Protein AF-A0A357VEG5-F1 (afdb_monomer_lite)

Secondary structure (DSSP, 8-state):
-THHHHHHHHHTT--TT----HHHHHHHHHHHHHHHHHHHHHHHHT-SSHHHHHHHHHHHHHHHHHHHHHHHGGGTSPPP-S---------------SSHHHHHHHHHHHHHHHHHHHHHHHTT-SSHHHHHHHHHHHHHHHHHHHHHHHHHHHHHT---PPPTTS--TTS-S-S--TT---PPPPSS---TTPPP---------TT---S---S--SSSSS----PPPP-

Structure (mmCIF, N/CA/C/O backbone):
data_AF-A0A357VEG5-F1
#
_entry.id   AF-A0A357VEG5-F1
#
loop_
_atom_site.group_PDB
_atom_site.id
_atom_site.type_symbol
_atom_site.label_atom_id
_atom_site.label_alt_id
_atom_site.label_comp_id
_atom_site.label_asym_id
_atom_site.label_entity_id
_atom_site.label_seq_id
_atom_site.pdbx_PDB_ins_code
_atom_site.Cartn_x
_atom_site.Cartn_y
_atom_site.Cartn_z
_atom_site.occupancy
_atom_site.B_iso_or_equiv
_atom_site.auth_seq_id
_atom_site.auth_comp_id
_atom_site.auth_asym_id
_atom_site.auth_atom_id
_atom_site.pdbx_PDB_model_num
ATOM 1 N N . MET A 1 1 ? -18.610 -13.961 1.723 1.00 41.88 1 MET A N 1
ATOM 2 C CA . MET A 1 1 ? -18.225 -13.833 0.299 1.00 41.88 1 MET A CA 1
ATOM 3 C C . MET A 1 1 ? -16.893 -13.085 0.150 1.00 41.88 1 MET A C 1
ATOM 5 O O . MET A 1 1 ? -16.162 -13.392 -0.770 1.00 41.88 1 MET A O 1
ATOM 9 N N . GLU A 1 2 ? -16.515 -12.224 1.105 1.00 43.50 2 GLU A N 1
ATOM 10 C CA . GLU A 1 2 ? -15.286 -11.396 1.106 1.00 43.50 2 GLU A CA 1
ATOM 11 C C . GLU A 1 2 ? -13.970 -12.143 1.405 1.00 43.50 2 GLU A C 1
ATOM 13 O O . GLU A 1 2 ? -12.898 -11.733 0.965 1.00 43.50 2 GLU A O 1
ATOM 18 N N . GLU A 1 3 ? -14.034 -13.278 2.106 1.00 42.59 3 GLU A N 1
ATOM 19 C CA . GLU A 1 3 ? -12.864 -14.131 2.369 1.00 42.59 3 GLU A CA 1
ATOM 20 C C . GLU A 1 3 ? -12.269 -14.698 1.065 1.00 42.59 3 GLU A C 1
ATOM 22 O O . GLU A 1 3 ? -11.072 -14.956 0.986 1.00 42.59 3 GLU A O 1
ATOM 27 N N . ALA A 1 4 ? -13.086 -14.813 0.009 1.00 48.91 4 ALA A N 1
ATOM 28 C CA . ALA A 1 4 ? -12.658 -15.274 -1.307 1.00 48.91 4 ALA A CA 1
ATOM 29 C C . ALA A 1 4 ? -11.772 -14.253 -2.041 1.00 48.91 4 ALA A C 1
ATOM 31 O O . ALA A 1 4 ? -10.902 -14.663 -2.799 1.00 48.91 4 ALA A O 1
ATOM 32 N N . THR A 1 5 ? -11.937 -12.949 -1.796 1.00 51.00 5 THR A N 1
ATOM 33 C CA . THR A 1 5 ? -11.195 -11.888 -2.496 1.00 51.00 5 THR A CA 1
ATOM 34 C C . THR A 1 5 ? -9.754 -11.797 -1.993 1.00 51.00 5 THR A C 1
ATOM 36 O O . THR A 1 5 ? -8.821 -11.752 -2.791 1.00 51.00 5 THR A O 1
ATOM 39 N N . LEU A 1 6 ? -9.558 -11.843 -0.669 1.00 53.03 6 LEU A N 1
ATOM 40 C CA . LEU A 1 6 ? -8.221 -11.873 -0.066 1.00 53.03 6 LEU A CA 1
ATOM 41 C C . LEU A 1 6 ? -7.551 -13.232 -0.291 1.00 53.03 6 LEU A C 1
ATOM 43 O O . LEU A 1 6 ? -6.372 -13.291 -0.618 1.00 53.03 6 LEU A O 1
ATOM 47 N N . LYS A 1 7 ? -8.315 -14.325 -0.178 1.00 52.78 7 LYS A N 1
ATOM 48 C CA . LYS A 1 7 ? -7.810 -15.662 -0.482 1.00 52.78 7 LYS A CA 1
ATOM 49 C C . LYS A 1 7 ? -7.401 -15.790 -1.947 1.00 52.78 7 LYS A C 1
ATOM 51 O O . LYS A 1 7 ? -6.383 -16.396 -2.202 1.00 52.78 7 LYS A O 1
ATOM 56 N N . TRP A 1 8 ? -8.110 -15.187 -2.899 1.00 58.66 8 TRP A N 1
ATOM 57 C CA . TRP A 1 8 ? -7.686 -15.171 -4.303 1.00 58.66 8 TRP A CA 1
ATOM 58 C C . TRP A 1 8 ? -6.462 -14.266 -4.536 1.00 58.66 8 TRP A C 1
ATOM 60 O O . TRP A 1 8 ? -5.558 -14.651 -5.277 1.00 58.66 8 TRP A O 1
ATOM 70 N N . LEU A 1 9 ? -6.388 -13.111 -3.858 1.00 55.44 9 LEU A N 1
ATOM 71 C CA . LEU A 1 9 ? -5.199 -12.250 -3.862 1.00 55.44 9 LEU A CA 1
ATOM 72 C C . LEU A 1 9 ? -3.960 -13.000 -3.357 1.00 55.44 9 LEU A C 1
ATOM 74 O O . LEU A 1 9 ? -2.917 -12.874 -3.985 1.00 55.44 9 LEU A O 1
ATOM 78 N N . ILE A 1 10 ? -4.099 -13.804 -2.295 1.00 56.09 10 ILE A N 1
ATOM 79 C CA . ILE A 1 10 ? -3.024 -14.584 -1.658 1.00 56.09 10 ILE A CA 1
ATOM 80 C C . ILE A 1 10 ? -2.737 -15.907 -2.389 1.00 56.09 10 ILE A C 1
ATOM 82 O O . ILE A 1 10 ? -1.577 -16.240 -2.615 1.00 56.09 10 ILE A O 1
ATOM 86 N N . ASP A 1 11 ? -3.755 -16.654 -2.819 1.00 54.38 11 ASP A N 1
ATOM 87 C CA . ASP A 1 11 ? -3.601 -17.910 -3.572 1.00 54.38 11 ASP A CA 1
ATOM 88 C C . ASP A 1 11 ? -2.962 -17.639 -4.947 1.00 54.38 11 ASP A C 1
ATOM 90 O O . ASP A 1 11 ? -2.152 -18.432 -5.425 1.00 54.38 11 ASP A O 1
ATOM 94 N N . GLY A 1 12 ? -3.226 -16.473 -5.549 1.00 56.00 12 GLY A N 1
ATOM 95 C CA . GLY A 1 12 ? -2.526 -16.013 -6.748 1.00 56.00 12 GLY A CA 1
ATOM 96 C C . GLY A 1 12 ? -1.038 -15.691 -6.534 1.00 56.00 12 GLY A C 1
ATOM 97 O O . GLY A 1 12 ? -0.315 -15.563 -7.519 1.00 56.00 12 GLY A O 1
ATOM 98 N N . MET A 1 13 ? -0.560 -15.562 -5.287 1.00 51.59 13 MET A N 1
ATOM 99 C CA . MET A 1 13 ? 0.844 -15.244 -4.966 1.00 51.59 13 MET A CA 1
ATOM 100 C C . MET A 1 13 ? 1.769 -16.464 -4.982 1.00 51.59 13 MET A C 1
ATOM 102 O O . MET A 1 13 ? 2.978 -16.281 -5.098 1.00 51.59 13 MET A O 1
ATOM 106 N N . MET A 1 14 ? 1.236 -17.686 -4.861 1.00 51.12 14 MET A N 1
ATOM 107 C CA . MET A 1 14 ? 2.038 -18.917 -4.749 1.00 51.12 14 MET A CA 1
ATOM 108 C C . MET A 1 14 ? 1.991 -19.820 -5.985 1.00 51.12 14 MET A C 1
ATOM 110 O O . MET A 1 14 ? 2.582 -20.900 -5.971 1.00 51.12 14 MET A O 1
ATOM 114 N N . ASP A 1 15 ? 1.327 -19.404 -7.066 1.00 53.78 15 ASP A N 1
ATOM 115 C CA . ASP A 1 15 ? 1.373 -20.163 -8.316 1.00 53.78 15 ASP A CA 1
ATOM 116 C C . ASP A 1 15 ? 2.738 -19.955 -9.009 1.00 53.78 15 ASP A C 1
ATOM 118 O O . ASP A 1 15 ? 2.965 -19.025 -9.788 1.00 53.78 15 ASP A O 1
ATOM 122 N N . ASP A 1 16 ? 3.647 -20.876 -8.679 1.00 45.06 16 ASP A N 1
ATOM 123 C CA . ASP A 1 16 ? 5.083 -21.049 -8.984 1.00 45.06 16 ASP A CA 1
ATOM 124 C C . ASP A 1 16 ? 5.490 -21.007 -10.480 1.00 45.06 16 ASP A C 1
ATOM 126 O O . ASP A 1 16 ? 6.598 -21.391 -10.859 1.00 45.06 16 ASP A O 1
ATOM 130 N N . LYS A 1 17 ? 4.592 -20.591 -11.380 1.00 47.38 17 LYS A N 1
ATOM 131 C CA . LYS A 1 17 ? 4.777 -20.669 -12.842 1.00 47.38 17 LYS A CA 1
ATOM 132 C C . LYS A 1 17 ? 4.728 -19.337 -13.574 1.00 47.38 17 LYS A C 1
ATOM 134 O O . LYS A 1 17 ? 4.944 -19.312 -14.788 1.00 47.38 17 LYS A O 1
ATOM 139 N N . MET A 1 18 ? 4.455 -18.231 -12.892 1.00 49.94 18 MET A N 1
ATOM 140 C CA . MET A 1 18 ? 4.433 -16.937 -13.561 1.00 49.94 18 MET A CA 1
ATOM 141 C C . MET A 1 18 ? 5.849 -16.366 -13.668 1.00 49.94 18 MET A C 1
ATOM 143 O O . MET A 1 18 ? 6.383 -15.775 -12.737 1.00 49.94 18 MET A O 1
ATOM 147 N N . TYR A 1 19 ? 6.432 -16.457 -14.866 1.00 56.16 19 TYR A N 1
ATOM 148 C CA . TYR A 1 19 ? 7.286 -15.378 -15.357 1.00 56.16 19 TYR A CA 1
ATOM 149 C C . TYR A 1 19 ? 6.431 -14.106 -15.348 1.00 56.16 19 TYR A C 1
ATOM 151 O O . TYR A 1 19 ? 5.666 -13.853 -16.283 1.00 56.16 19 TYR A O 1
ATOM 159 N N . TYR A 1 20 ? 6.465 -13.362 -14.245 1.00 71.00 20 TYR A N 1
ATOM 160 C CA . TYR A 1 20 ? 5.594 -12.216 -14.081 1.00 71.00 20 TYR A CA 1
ATOM 161 C C . TYR A 1 20 ? 6.052 -11.110 -15.025 1.00 71.00 20 TYR A C 1
ATOM 163 O O . TYR A 1 20 ? 7.119 -10.521 -14.877 1.00 71.00 20 TYR A O 1
ATOM 171 N N . ASN A 1 21 ? 5.219 -10.826 -16.024 1.00 86.12 21 ASN A N 1
ATOM 172 C CA . ASN A 1 21 ? 5.331 -9.608 -16.807 1.00 86.12 21 ASN A CA 1
ATOM 173 C C . ASN A 1 21 ? 5.342 -8.419 -15.820 1.00 86.12 21 ASN A C 1
ATOM 175 O O . ASN A 1 21 ? 4.329 -8.224 -15.138 1.00 86.12 21 ASN A O 1
ATOM 179 N N . PRO A 1 22 ? 6.430 -7.624 -15.731 1.00 91.81 22 PRO A N 1
ATOM 180 C CA . PRO A 1 22 ? 6.548 -6.554 -14.738 1.00 91.81 22 PRO A CA 1
ATOM 181 C C . PRO A 1 22 ? 5.432 -5.517 -14.877 1.00 91.81 22 PRO A C 1
ATOM 183 O O . PRO A 1 22 ? 4.987 -4.945 -13.884 1.00 91.81 22 PRO A O 1
ATOM 186 N N . ARG A 1 23 ? 4.878 -5.355 -16.088 1.00 91.19 23 ARG A N 1
ATOM 187 C CA . ARG A 1 23 ? 3.702 -4.516 -16.318 1.00 91.19 23 ARG A CA 1
ATOM 188 C C . ARG A 1 23 ? 2.469 -5.016 -15.567 1.00 91.19 23 ARG A C 1
ATOM 190 O O . ARG A 1 23 ? 1.757 -4.205 -14.994 1.00 91.19 23 ARG A O 1
ATOM 197 N N . ARG A 1 24 ? 2.236 -6.333 -15.525 1.00 88.44 24 ARG A N 1
ATOM 198 C CA . ARG A 1 24 ? 1.097 -6.922 -14.798 1.00 88.44 24 ARG A CA 1
ATOM 199 C C . ARG A 1 24 ? 1.256 -6.779 -13.288 1.00 88.44 24 ARG A C 1
ATOM 201 O O . ARG A 1 24 ? 0.258 -6.575 -12.609 1.00 88.44 24 ARG A O 1
ATOM 208 N N . ILE A 1 25 ? 2.483 -6.884 -12.769 1.00 91.69 25 ILE A N 1
ATOM 209 C CA . ILE A 1 25 ? 2.750 -6.606 -11.349 1.00 91.69 25 ILE A CA 1
ATOM 210 C C . ILE A 1 25 ? 2.415 -5.149 -11.047 1.00 91.69 25 ILE A C 1
ATOM 212 O O . ILE A 1 25 ? 1.681 -4.875 -10.103 1.00 91.69 25 ILE A O 1
ATOM 216 N N . LEU A 1 26 ? 2.893 -4.227 -11.883 1.00 93.88 26 LEU A N 1
ATOM 217 C CA . LEU A 1 26 ? 2.631 -2.806 -11.706 1.00 93.88 26 LEU A CA 1
ATOM 218 C C . LEU A 1 26 ? 1.134 -2.471 -11.797 1.00 93.88 26 LEU A C 1
ATOM 220 O O . LEU A 1 26 ? 0.626 -1.729 -10.964 1.00 93.88 26 LEU A O 1
ATOM 224 N N . ASP A 1 27 ? 0.407 -3.073 -12.741 1.00 91.81 27 ASP A N 1
ATOM 225 C CA . ASP A 1 27 ? -1.050 -2.920 -12.838 1.00 91.81 27 ASP A CA 1
ATOM 226 C C 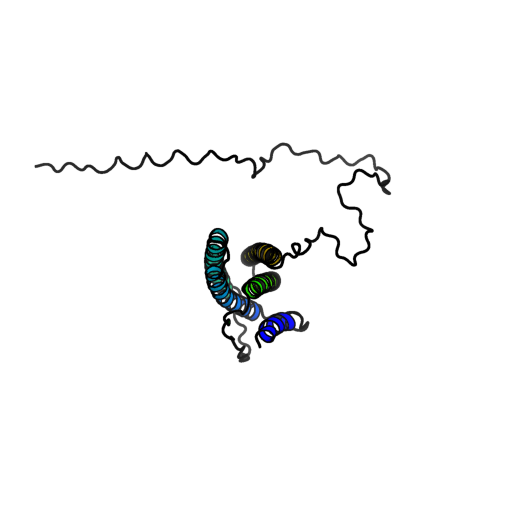. ASP A 1 27 ? -1.768 -3.415 -11.570 1.00 91.81 27 ASP A C 1
ATOM 228 O O . ASP A 1 27 ? -2.726 -2.783 -11.121 1.00 91.81 27 ASP A O 1
ATOM 232 N N . LYS A 1 28 ? -1.312 -4.526 -10.973 1.00 90.50 28 LYS A N 1
ATOM 233 C CA . LYS A 1 28 ? -1.856 -5.035 -9.703 1.00 90.50 28 LYS A CA 1
ATOM 234 C C . LYS A 1 28 ? -1.557 -4.098 -8.537 1.00 90.50 28 LYS A C 1
ATOM 236 O O . LYS A 1 28 ? -2.473 -3.821 -7.765 1.00 90.50 28 LYS A O 1
ATOM 241 N N . LEU A 1 29 ? -0.324 -3.598 -8.436 1.00 94.31 29 LEU A N 1
ATOM 242 C CA . LEU A 1 29 ? 0.072 -2.619 -7.420 1.00 94.31 29 LEU A CA 1
ATOM 243 C C . LEU A 1 29 ? -0.825 -1.380 -7.493 1.00 94.31 29 LEU A C 1
ATOM 245 O O . LEU A 1 29 ? -1.516 -1.086 -6.529 1.00 94.31 29 LEU A O 1
ATOM 249 N N . VAL A 1 30 ? -0.936 -0.750 -8.668 1.00 95.06 30 VAL A N 1
ATOM 250 C CA . VAL A 1 30 ? -1.763 0.454 -8.876 1.00 95.06 30 VAL A CA 1
ATOM 251 C C . VAL A 1 30 ? -3.228 0.230 -8.486 1.00 9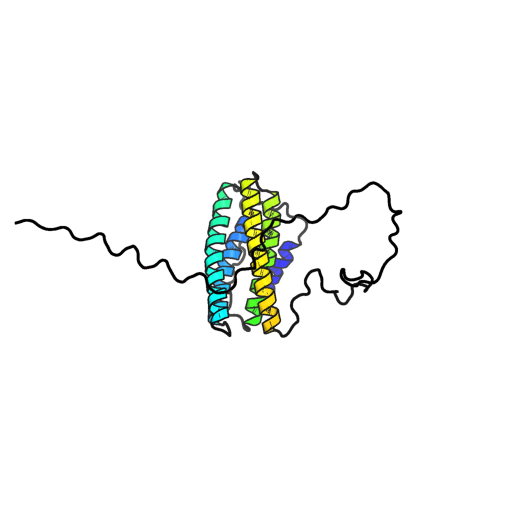5.06 30 VAL A C 1
ATOM 253 O O . VAL A 1 30 ? -3.828 1.066 -7.816 1.00 95.06 30 VAL A O 1
ATOM 256 N N . ARG A 1 31 ? -3.827 -0.903 -8.873 1.00 91.56 31 ARG A N 1
ATOM 257 C CA . ARG A 1 31 ? -5.220 -1.214 -8.500 1.00 91.56 31 ARG A CA 1
ATOM 258 C C . ARG A 1 31 ? -5.391 -1.438 -6.999 1.00 91.56 31 ARG A C 1
ATOM 260 O O . ARG A 1 31 ? -6.428 -1.068 -6.448 1.00 91.56 31 ARG A O 1
ATOM 267 N N . THR A 1 32 ? -4.415 -2.088 -6.371 1.00 91.62 32 THR A N 1
ATOM 268 C CA . THR A 1 32 ? -4.448 -2.404 -4.937 1.00 91.62 32 THR A CA 1
ATOM 269 C C . THR A 1 32 ? -4.313 -1.125 -4.120 1.00 91.62 32 THR A C 1
ATOM 271 O O . THR A 1 32 ? -5.163 -0.874 -3.274 1.00 91.62 32 THR A O 1
ATOM 274 N N . GLU A 1 33 ? -3.381 -0.257 -4.497 1.00 94.69 33 GLU A N 1
ATOM 275 C CA . GLU A 1 33 ? -3.175 1.084 -3.946 1.00 94.69 33 GLU A CA 1
ATOM 276 C C . GLU A 1 33 ? -4.459 1.941 -3.981 1.00 94.69 33 GLU A C 1
ATOM 278 O O . GLU A 1 33 ? -4.916 2.510 -2.988 1.00 94.69 33 GLU A O 1
ATOM 283 N N . GLU A 1 34 ? -5.149 1.974 -5.127 1.00 93.69 34 GLU A N 1
ATOM 284 C CA . GLU A 1 34 ? -6.426 2.687 -5.260 1.00 93.69 34 GLU A CA 1
ATOM 285 C C . GLU A 1 34 ? -7.537 2.104 -4.371 1.00 93.69 34 GLU A C 1
ATOM 287 O O . GLU A 1 34 ? -8.471 2.808 -3.959 1.00 93.69 34 GLU A O 1
ATOM 292 N N . ALA A 1 35 ? -7.522 0.793 -4.142 1.00 91.31 35 ALA A N 1
ATOM 293 C CA . ALA A 1 35 ? -8.456 0.125 -3.246 1.00 91.31 35 ALA A CA 1
ATOM 294 C C . ALA A 1 35 ? -8.108 0.429 -1.775 1.00 91.31 35 ALA A C 1
ATOM 296 O O . ALA A 1 35 ? -9.000 0.726 -0.977 1.00 91.31 35 ALA A O 1
ATOM 297 N N . GLU A 1 36 ? -6.827 0.449 -1.438 1.00 93.12 36 GLU A N 1
ATOM 298 C CA . GLU A 1 36 ? -6.302 0.730 -0.106 1.00 93.12 36 GLU A CA 1
ATOM 299 C C . GLU A 1 36 ? -6.600 2.149 0.377 1.00 93.12 36 GLU A C 1
ATOM 301 O O . GLU A 1 36 ? -7.140 2.320 1.470 1.00 93.12 36 GLU A O 1
ATOM 306 N N . ILE A 1 37 ? -6.411 3.165 -0.469 1.00 95.44 37 ILE A N 1
ATOM 307 C CA . ILE A 1 37 ? -6.777 4.555 -0.138 1.00 95.44 37 ILE A CA 1
ATOM 308 C C . ILE A 1 37 ? -8.242 4.644 0.323 1.00 95.44 37 ILE A C 1
ATOM 310 O O . ILE A 1 37 ? -8.583 5.369 1.265 1.00 95.44 37 ILE A O 1
ATOM 314 N N . ARG A 1 38 ? -9.139 3.890 -0.329 1.00 94.94 38 ARG A N 1
ATOM 315 C CA . ARG A 1 38 ? -10.557 3.820 0.057 1.00 94.94 38 ARG A CA 1
ATOM 316 C C . ARG A 1 38 ? -10.737 3.101 1.390 1.00 94.94 38 ARG A C 1
ATOM 318 O O . ARG A 1 38 ? -11.479 3.597 2.235 1.00 94.94 38 ARG A O 1
ATOM 325 N N . LEU A 1 39 ? -10.044 1.981 1.592 1.00 94.25 39 LEU A N 1
ATOM 326 C CA . LEU A 1 39 ? -10.034 1.259 2.864 1.00 94.25 39 LEU A CA 1
ATOM 327 C C . LEU A 1 39 ? -9.592 2.166 4.021 1.00 94.25 39 LEU A C 1
ATOM 329 O O . LEU A 1 39 ? -10.264 2.193 5.050 1.00 94.25 39 LEU A O 1
ATOM 333 N N . TYR A 1 40 ? -8.527 2.950 3.855 1.00 97.06 40 TYR A N 1
ATOM 334 C CA . TYR A 1 40 ? -8.012 3.816 4.919 1.00 97.06 40 TYR A CA 1
ATOM 335 C C . TYR A 1 40 ? -8.996 4.924 5.272 1.00 97.06 40 TYR A C 1
ATOM 337 O O . TYR A 1 40 ? -9.231 5.190 6.451 1.00 97.06 40 TYR A O 1
ATOM 345 N N . HIS A 1 41 ? -9.656 5.520 4.279 1.00 96.81 41 HIS A N 1
ATOM 346 C CA . HIS A 1 41 ? -10.720 6.485 4.542 1.00 96.81 41 HIS A CA 1
ATOM 347 C C . HIS A 1 41 ? -11.903 5.874 5.314 1.00 96.81 41 HIS A C 1
ATOM 349 O O . HIS A 1 41 ? -12.447 6.537 6.199 1.00 96.81 41 HIS A O 1
ATOM 355 N N . GLU A 1 42 ? -12.286 4.625 5.042 1.00 95.25 42 GLU A N 1
ATOM 356 C CA . GLU A 1 42 ? -13.324 3.939 5.826 1.00 95.25 42 GLU A CA 1
ATOM 357 C C . GLU A 1 42 ? -12.848 3.591 7.246 1.00 95.25 42 GLU A C 1
ATOM 359 O O . GLU A 1 42 ? -13.565 3.836 8.219 1.00 95.25 42 GLU A O 1
ATOM 364 N N . LEU A 1 43 ? -11.611 3.107 7.398 1.00 95.88 43 LEU A N 1
ATOM 365 C CA . LEU A 1 43 ? -11.021 2.818 8.708 1.00 95.88 43 LEU A CA 1
ATOM 366 C C . LEU A 1 43 ? -10.899 4.071 9.577 1.00 95.88 43 LEU A C 1
ATOM 368 O O . LEU A 1 43 ? -11.173 4.002 10.775 1.00 95.88 43 LEU A O 1
ATOM 372 N N . ALA A 1 44 ? -10.552 5.215 8.986 1.00 97.19 44 ALA A N 1
ATOM 373 C CA . ALA A 1 44 ? -10.484 6.493 9.682 1.00 97.19 44 ALA A CA 1
ATOM 374 C C . ALA A 1 44 ? -11.849 6.920 10.248 1.00 97.19 44 ALA A C 1
ATOM 376 O O . ALA A 1 44 ? -11.921 7.367 11.394 1.00 97.19 44 ALA A O 1
ATOM 377 N N . LYS A 1 45 ? -12.942 6.740 9.490 1.00 95.81 45 LYS A N 1
ATOM 378 C CA . LYS A 1 45 ? -14.307 7.056 9.958 1.00 95.81 45 LYS A CA 1
ATOM 379 C C . LYS A 1 45 ? -14.717 6.217 11.169 1.00 95.81 45 LYS A C 1
ATOM 381 O O . LYS A 1 45 ? -15.419 6.721 12.040 1.00 95.81 45 LYS A O 1
ATOM 386 N N . GLY A 1 46 ? -14.293 4.953 11.205 1.00 92.81 46 GLY A N 1
ATOM 387 C CA . GLY A 1 46 ? -14.591 4.006 12.284 1.00 92.81 46 GLY A CA 1
ATOM 388 C C . GLY A 1 46 ? -13.558 3.964 13.414 1.00 92.81 46 GLY A C 1
ATOM 389 O O . GLY A 1 46 ? -13.677 3.118 14.299 1.00 92.81 46 GLY A O 1
ATOM 390 N N . ALA A 1 47 ? -12.531 4.820 13.390 1.00 94.69 47 ALA A N 1
ATOM 391 C CA . ALA A 1 47 ? -11.418 4.720 14.325 1.00 94.69 47 ALA A CA 1
ATOM 392 C C . ALA A 1 47 ? -11.859 5.005 15.781 1.00 94.69 47 ALA A C 1
ATOM 394 O O . ALA A 1 47 ? -12.533 6.003 16.041 1.00 94.69 47 ALA A O 1
ATOM 395 N N . PRO A 1 48 ? -11.428 4.188 16.761 1.00 92.06 48 PRO A N 1
ATOM 396 C CA . PRO A 1 48 ? -11.860 4.306 18.159 1.00 92.06 48 PRO A CA 1
ATOM 397 C C . PRO A 1 48 ? -11.289 5.527 18.899 1.00 92.06 48 PRO A C 1
ATOM 399 O O . PRO A 1 48 ? -11.757 5.856 19.987 1.00 92.06 48 PRO A O 1
ATOM 402 N N . ALA A 1 49 ? -10.264 6.181 18.346 1.00 93.50 49 ALA A N 1
ATOM 403 C CA . ALA A 1 49 ? -9.621 7.348 18.939 1.00 93.50 49 ALA A CA 1
ATOM 404 C C . ALA A 1 49 ? -9.281 8.395 17.871 1.00 93.50 49 ALA A C 1
ATOM 406 O O . ALA A 1 49 ? -8.813 8.058 16.782 1.00 93.50 49 ALA A O 1
ATOM 407 N N . ASP A 1 50 ? -9.437 9.677 18.213 1.00 96.44 50 ASP A N 1
ATOM 408 C CA . ASP A 1 50 ? -9.172 10.793 17.296 1.00 96.44 50 ASP A CA 1
ATOM 409 C C . ASP A 1 50 ? -7.713 10.875 16.837 1.00 96.44 50 ASP A C 1
ATOM 411 O O . ASP A 1 50 ? -7.442 11.244 15.695 1.00 96.44 50 ASP A O 1
ATOM 415 N N . CYS A 1 51 ? -6.760 10.534 17.708 1.00 96.75 51 CYS A N 1
ATOM 416 C CA . CYS A 1 51 ? -5.348 10.499 17.331 1.00 96.75 51 CYS A CA 1
ATOM 417 C C . CYS A 1 51 ? -5.091 9.446 16.246 1.00 96.75 51 CYS A C 1
ATOM 419 O O . CYS A 1 51 ? -4.414 9.733 15.264 1.00 96.75 51 CYS A O 1
ATOM 421 N N . LEU A 1 52 ? -5.693 8.263 16.385 1.00 96.25 52 LEU A N 1
ATOM 422 C CA . LEU A 1 52 ? -5.573 7.180 15.419 1.00 96.25 52 LEU A CA 1
ATOM 423 C C . LEU A 1 52 ? -6.255 7.532 14.096 1.00 96.25 52 LEU A C 1
ATOM 425 O O . LEU A 1 52 ? -5.668 7.318 13.042 1.00 96.25 52 LEU A O 1
ATOM 429 N N . ARG A 1 53 ? -7.438 8.157 14.147 1.00 97.75 53 ARG A N 1
ATOM 430 C CA . ARG A 1 53 ? -8.117 8.689 12.958 1.00 97.75 53 ARG A CA 1
ATOM 431 C C . ARG A 1 53 ? -7.200 9.595 12.136 1.00 97.75 53 ARG A C 1
ATOM 433 O O . ARG A 1 53 ? -7.053 9.372 10.941 1.00 97.75 53 ARG A O 1
ATOM 440 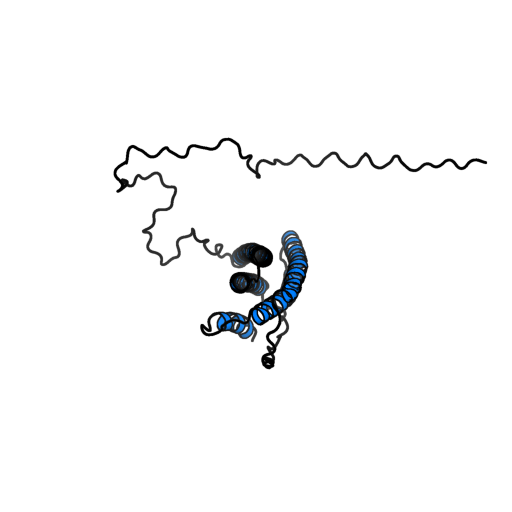N N . ARG A 1 54 ? -6.544 10.568 12.780 1.00 98.00 54 ARG A N 1
ATOM 441 C CA . ARG A 1 54 ? -5.621 11.501 12.104 1.00 98.00 54 ARG A CA 1
ATOM 442 C C . ARG A 1 54 ? -4.410 10.798 11.495 1.00 98.00 54 ARG A C 1
ATOM 444 O O . ARG A 1 54 ? -3.968 11.192 10.422 1.00 98.00 54 ARG A O 1
ATOM 451 N N . ILE A 1 55 ? -3.878 9.773 12.166 1.00 98.25 55 ILE A N 1
ATOM 452 C CA . ILE A 1 55 ? -2.772 8.966 11.631 1.00 98.25 55 ILE A CA 1
ATOM 453 C C . ILE A 1 55 ? -3.227 8.226 10.369 1.00 98.25 55 ILE A C 1
ATOM 455 O O . ILE A 1 55 ? -2.554 8.314 9.349 1.00 98.25 55 ILE A O 1
ATOM 459 N N . ILE A 1 56 ? -4.392 7.574 10.405 1.00 98.25 56 ILE A N 1
ATOM 460 C CA . ILE A 1 56 ? -4.927 6.835 9.251 1.00 98.25 56 ILE A CA 1
ATOM 461 C C . ILE A 1 56 ? -5.248 7.787 8.087 1.00 98.25 56 ILE A C 1
ATOM 463 O O . ILE A 1 56 ? -4.941 7.481 6.939 1.00 98.25 56 ILE A O 1
ATOM 467 N N . GLU A 1 57 ? -5.819 8.965 8.358 1.00 98.12 57 GLU A N 1
ATOM 468 C CA . GLU A 1 57 ? -6.054 9.994 7.332 1.00 98.12 57 GLU A CA 1
ATOM 469 C C . GLU A 1 57 ? -4.745 10.479 6.692 1.00 98.12 57 GLU A C 1
ATOM 471 O O . GLU A 1 57 ? -4.696 10.698 5.481 1.00 98.12 57 GLU A O 1
ATOM 476 N N . HIS A 1 58 ? -3.685 10.629 7.491 1.00 97.88 58 HIS A N 1
ATOM 477 C CA . HIS A 1 58 ? -2.361 10.981 6.990 1.00 97.88 58 HIS A CA 1
ATOM 478 C C . HIS A 1 58 ? -1.760 9.865 6.124 1.00 97.88 58 HIS A C 1
ATOM 480 O O . HIS A 1 58 ? -1.236 10.164 5.055 1.00 97.88 58 HIS A O 1
ATOM 486 N N . MET A 1 59 ? -1.890 8.596 6.525 1.00 97.88 59 MET A N 1
ATOM 487 C CA . MET A 1 59 ? -1.462 7.453 5.705 1.00 97.88 59 MET A CA 1
ATOM 488 C C . MET A 1 59 ? -2.221 7.407 4.376 1.00 97.88 59 MET A C 1
ATOM 490 O O . MET A 1 59 ? -1.604 7.412 3.323 1.00 97.88 59 MET A O 1
ATOM 494 N N . ALA A 1 60 ? -3.550 7.556 4.391 1.00 97.06 60 ALA A N 1
ATOM 495 C CA . ALA A 1 60 ? -4.356 7.621 3.163 1.00 97.06 60 ALA A CA 1
ATOM 496 C C . ALA A 1 60 ? -3.938 8.754 2.207 1.00 97.06 60 ALA A C 1
ATOM 498 O O . ALA A 1 60 ? -4.219 8.707 1.007 1.00 97.06 60 ALA A O 1
ATOM 499 N N . HIS A 1 61 ? -3.338 9.822 2.738 1.00 97.00 61 HIS A N 1
ATOM 500 C CA . HIS A 1 61 ? -2.760 10.881 1.923 1.00 97.00 61 HIS A CA 1
ATOM 501 C C . HIS A 1 61 ? -1.407 10.476 1.329 1.00 97.00 61 HIS A C 1
ATOM 503 O O . HIS A 1 61 ? -1.186 10.752 0.153 1.00 97.00 61 HIS A O 1
ATOM 509 N N . ARG A 1 62 ? -0.550 9.799 2.100 1.00 96.38 62 ARG A N 1
ATOM 510 C CA . ARG A 1 62 ? 0.741 9.281 1.625 1.00 96.38 62 ARG A CA 1
ATOM 511 C C . ARG A 1 62 ? 0.585 8.211 0.543 1.00 96.38 62 ARG A C 1
ATOM 513 O O . ARG A 1 62 ? 1.263 8.332 -0.471 1.00 96.38 62 ARG A O 1
ATOM 520 N N . GLU A 1 63 ? -0.385 7.305 0.659 1.00 95.81 63 GLU A N 1
ATOM 521 C CA . GLU A 1 63 ? -0.729 6.343 -0.410 1.00 95.81 63 GLU A CA 1
ATOM 522 C C . GLU A 1 63 ? -1.045 7.035 -1.739 1.00 95.81 63 GLU A C 1
ATOM 524 O O . GLU A 1 63 ? -0.690 6.571 -2.817 1.00 95.81 63 GLU A O 1
ATOM 529 N N . LYS A 1 64 ? -1.667 8.222 -1.715 1.00 96.31 64 LYS A N 1
ATOM 530 C CA . LYS A 1 64 ? -1.899 8.968 -2.965 1.00 96.31 64 LYS A CA 1
ATOM 531 C C . LYS A 1 64 ? -0.591 9.409 -3.614 1.00 96.31 64 LYS A C 1
ATOM 533 O O . LYS A 1 64 ? -0.513 9.445 -4.836 1.00 96.31 64 LYS A O 1
ATOM 538 N N . GLU A 1 65 ? 0.419 9.756 -2.824 1.00 96.44 65 GLU A N 1
ATOM 539 C CA . GLU A 1 65 ? 1.749 10.092 -3.337 1.00 96.44 65 GLU A CA 1
ATOM 540 C C . GLU A 1 65 ? 2.472 8.838 -3.854 1.00 96.44 65 GLU A C 1
ATOM 542 O O . GLU A 1 65 ? 3.080 8.890 -4.928 1.00 96.44 65 GLU A O 1
ATOM 547 N N . GLY A 1 66 ? 2.360 7.713 -3.138 1.00 95.81 66 GLY A N 1
ATOM 548 C CA . GLY A 1 66 ? 2.857 6.397 -3.558 1.00 95.81 66 GLY A CA 1
ATOM 549 C C . GLY A 1 66 ? 2.243 5.938 -4.883 1.00 95.81 66 GLY A C 1
ATOM 550 O O . GLY A 1 66 ? 2.965 5.580 -5.816 1.00 95.81 66 GLY A O 1
ATOM 551 N N . LEU A 1 67 ? 0.925 6.083 -5.035 1.00 97.06 67 LEU A N 1
ATOM 552 C CA . LEU A 1 67 ? 0.182 5.798 -6.264 1.00 97.06 67 LEU A CA 1
ATOM 553 C C . LEU A 1 67 ? 0.714 6.569 -7.475 1.00 97.06 67 LEU A C 1
ATOM 555 O O . LEU A 1 67 ? 0.851 6.006 -8.564 1.00 97.06 67 LEU A O 1
ATOM 559 N N . GLU A 1 68 ? 1.009 7.858 -7.317 1.00 97.50 68 GLU A N 1
ATOM 560 C CA . GLU A 1 68 ? 1.560 8.649 -8.418 1.00 97.50 68 GLU A CA 1
ATOM 561 C C . GLU A 1 68 ? 2.994 8.212 -8.760 1.00 97.50 68 GLU A C 1
ATOM 563 O O . GLU A 1 68 ? 3.330 8.105 -9.943 1.00 97.50 68 GLU A O 1
ATOM 568 N N . GLN A 1 69 ? 3.813 7.847 -7.765 1.00 96.50 69 GLN A N 1
ATOM 569 C CA . GLN A 1 69 ? 5.137 7.256 -8.007 1.00 96.50 69 GLN A CA 1
ATOM 570 C C . GLN A 1 69 ? 5.036 5.913 -8.746 1.00 96.50 69 GLN A C 1
ATOM 572 O O . GLN A 1 69 ? 5.753 5.699 -9.726 1.00 96.50 69 GLN A O 1
ATOM 577 N N . LEU A 1 70 ? 4.104 5.038 -8.357 1.00 96.69 70 LEU A N 1
ATOM 578 C CA . LEU A 1 70 ? 3.818 3.789 -9.068 1.00 96.69 70 LEU A CA 1
ATOM 579 C C . LEU A 1 70 ? 3.424 4.056 -10.526 1.00 96.69 70 LEU A C 1
ATOM 581 O O . LEU A 1 70 ? 3.959 3.429 -11.441 1.00 96.69 70 LEU A O 1
ATOM 585 N N . LYS A 1 71 ? 2.544 5.029 -10.781 1.00 95.81 71 LYS A N 1
ATOM 586 C CA . LYS A 1 71 ? 2.149 5.389 -12.152 1.00 95.81 71 LYS A CA 1
ATOM 587 C C . LYS A 1 71 ? 3.326 5.892 -12.986 1.00 95.81 71 LYS A C 1
ATOM 589 O O . LYS A 1 71 ? 3.385 5.585 -14.177 1.00 95.81 71 LYS A O 1
ATOM 594 N N . MET A 1 72 ? 4.288 6.603 -12.396 1.00 95.75 72 MET A N 1
ATOM 595 C CA . MET A 1 72 ? 5.500 7.023 -13.112 1.00 95.75 72 MET A CA 1
ATOM 596 C C . MET A 1 72 ? 6.334 5.830 -13.603 1.00 95.75 72 MET A C 1
ATOM 598 O O . MET A 1 72 ? 6.934 5.902 -14.681 1.00 95.75 72 MET A O 1
ATOM 602 N N . LEU A 1 73 ? 6.321 4.702 -12.884 1.00 96.06 73 LEU A N 1
ATOM 603 C CA . LEU A 1 73 ? 7.040 3.489 -13.288 1.00 96.06 73 LEU A CA 1
ATOM 604 C C . LEU A 1 73 ? 6.538 2.910 -14.618 1.00 96.06 73 LEU A C 1
ATOM 606 O O . LEU A 1 73 ? 7.281 2.200 -15.297 1.00 96.06 73 LEU A O 1
ATOM 610 N N . TYR A 1 74 ? 5.325 3.250 -15.064 1.00 94.44 74 TYR A N 1
ATOM 611 C CA . TYR A 1 74 ? 4.804 2.772 -16.345 1.00 94.44 74 TYR A CA 1
ATOM 612 C C . TYR A 1 74 ? 5.652 3.172 -17.553 1.00 94.44 74 TYR A C 1
ATOM 614 O O . TYR A 1 74 ? 5.620 2.467 -18.565 1.00 94.44 74 TYR A O 1
ATOM 622 N N . HIS A 1 75 ? 6.410 4.265 -17.457 1.00 93.88 75 HIS A N 1
ATOM 623 C CA . HIS A 1 75 ? 7.343 4.681 -18.504 1.00 93.88 75 HIS A CA 1
ATOM 624 C C . HIS A 1 75 ? 8.563 3.758 -18.614 1.00 93.88 75 HIS A C 1
ATOM 626 O O . HIS A 1 75 ? 9.151 3.647 -19.688 1.00 93.88 75 HIS A O 1
ATOM 632 N N . HIS A 1 76 ? 8.912 3.070 -17.527 1.00 94.44 76 HIS A N 1
ATOM 633 C CA . HIS A 1 76 ? 10.066 2.176 -17.436 1.00 94.44 76 HIS A CA 1
ATOM 634 C C . HIS A 1 76 ? 9.712 0.716 -17.750 1.00 94.44 76 HIS A C 1
ATOM 636 O O . HIS A 1 76 ? 10.586 -0.063 -18.124 1.00 94.44 76 HIS A O 1
ATOM 642 N N . PHE A 1 77 ? 8.429 0.354 -17.660 1.00 92.12 77 PHE A N 1
ATOM 643 C CA . PHE A 1 77 ? 7.920 -0.990 -17.944 1.00 92.12 77 PHE A CA 1
ATOM 644 C C . PHE A 1 77 ? 6.931 -0.964 -19.122 1.00 92.12 77 PHE A C 1
ATOM 646 O O . PHE A 1 77 ? 5.713 -0.910 -18.907 1.00 92.12 77 PHE A O 1
ATOM 653 N N . PRO A 1 78 ? 7.411 -0.978 -20.381 1.00 85.12 78 PRO A N 1
ATOM 654 C CA . PRO A 1 78 ? 6.537 -0.952 -21.549 1.00 85.12 78 PRO A CA 1
ATOM 655 C C . PRO A 1 78 ? 5.683 -2.224 -21.638 1.00 85.12 78 PRO A C 1
ATOM 657 O O . PRO A 1 78 ? 6.138 -3.329 -21.336 1.00 85.12 78 PRO A O 1
ATOM 660 N N . SER A 1 79 ? 4.432 -2.076 -22.079 1.00 80.00 79 SER A N 1
ATOM 661 C CA . SER A 1 79 ? 3.553 -3.220 -22.323 1.00 80.00 79 SER A CA 1
ATOM 662 C C . SER A 1 79 ? 4.099 -4.069 -23.470 1.00 80.00 79 SER A C 1
ATOM 664 O O . SER A 1 79 ? 4.246 -3.588 -24.592 1.00 80.00 79 SER A O 1
ATOM 666 N N . TYR A 1 80 ? 4.348 -5.353 -23.217 1.00 69.19 80 TYR A N 1
ATOM 667 C CA . TYR A 1 80 ? 4.582 -6.313 -24.292 1.00 69.19 80 TYR A CA 1
ATOM 668 C C . TYR A 1 80 ? 3.302 -6.444 -25.129 1.00 69.19 80 TYR A C 1
ATOM 670 O O . TYR A 1 80 ? 2.252 -6.794 -24.598 1.00 69.19 80 TYR A O 1
ATOM 678 N N . HIS A 1 81 ? 3.385 -6.190 -26.438 1.00 56.44 81 HIS A N 1
ATOM 679 C CA . HIS A 1 81 ? 2.272 -6.282 -27.399 1.00 56.44 81 HIS A CA 1
ATOM 680 C C . HIS A 1 81 ? 1.786 -7.726 -27.683 1.00 56.44 81 HIS A C 1
ATOM 682 O O . HIS A 1 81 ? 1.292 -8.020 -28.770 1.00 56.44 81 HIS A O 1
ATOM 688 N N . GLY A 1 82 ? 1.918 -8.645 -26.724 1.00 57.38 82 GLY A N 1
ATOM 689 C CA . GLY A 1 82 ? 1.252 -9.945 -26.776 1.00 57.38 82 GLY A CA 1
ATOM 690 C C . GLY A 1 82 ? -0.239 -9.767 -26.499 1.00 57.38 82 GLY A C 1
ATOM 691 O O . GLY A 1 82 ? -0.602 -8.916 -25.691 1.00 57.38 82 GLY A O 1
ATOM 692 N N . ALA A 1 83 ? -1.089 -10.523 -27.202 1.00 50.34 83 ALA A N 1
ATOM 693 C CA . ALA A 1 83 ? -2.548 -10.440 -27.120 1.00 50.34 83 ALA A CA 1
ATOM 694 C C . ALA A 1 83 ? -3.024 -10.202 -25.678 1.00 50.34 83 ALA A C 1
ATOM 696 O O . ALA A 1 83 ? -2.721 -10.989 -24.784 1.00 50.34 83 ALA A O 1
ATOM 697 N N . ALA A 1 84 ? -3.732 -9.091 -25.465 1.00 50.00 84 ALA A N 1
ATOM 698 C CA . ALA A 1 84 ? -4.290 -8.742 -24.171 1.00 50.00 84 ALA A CA 1
ATOM 699 C C . ALA A 1 84 ? -5.253 -9.853 -23.740 1.00 50.00 84 ALA A C 1
ATOM 701 O O . ALA A 1 84 ? -6.367 -9.962 -24.254 1.00 50.00 84 ALA A O 1
ATOM 702 N N . GLU A 1 85 ? -4.816 -10.708 -22.820 1.00 53.66 85 GLU A N 1
ATOM 703 C CA . GLU A 1 85 ? -5.730 -11.582 -22.107 1.00 53.66 85 GLU A CA 1
ATOM 704 C C . GLU A 1 85 ? -6.660 -10.674 -21.304 1.00 53.66 85 GLU A C 1
ATOM 706 O O . GLU A 1 85 ? -6.240 -10.015 -20.351 1.00 53.66 85 GLU A O 1
ATOM 711 N N . ASN A 1 86 ? -7.921 -10.609 -21.732 1.00 44.72 86 ASN A N 1
ATOM 712 C CA . ASN A 1 86 ? -9.008 -9.979 -20.994 1.00 44.72 86 ASN A CA 1
ATOM 713 C C . ASN A 1 86 ? -9.266 -10.788 -19.718 1.00 44.72 86 ASN A C 1
ATOM 715 O O . ASN A 1 86 ? -10.245 -11.526 -19.616 1.00 44.72 86 ASN A O 1
ATOM 719 N N . VAL A 1 87 ? -8.371 -10.672 -18.740 1.00 50.69 87 VAL A N 1
ATOM 720 C CA . VAL A 1 87 ? -8.653 -11.095 -17.375 1.00 50.69 87 VAL A CA 1
ATOM 721 C C . VAL A 1 87 ? -9.522 -10.000 -16.783 1.00 50.69 87 VAL A C 1
ATOM 723 O O . VAL A 1 87 ? -9.047 -8.977 -16.287 1.00 50.69 87 VAL A O 1
ATOM 726 N N . GLN A 1 88 ? -10.826 -10.200 -16.929 1.00 42.12 88 GLN A N 1
ATOM 727 C CA . GLN A 1 88 ? -11.853 -9.428 -16.257 1.00 42.12 88 GLN A CA 1
ATOM 728 C C . GLN A 1 88 ? -11.808 -9.820 -14.773 1.00 42.12 88 GLN A C 1
ATOM 730 O O . GLN A 1 88 ? -12.588 -10.634 -14.292 1.00 42.12 88 GLN A O 1
ATOM 735 N N . GLU A 1 89 ? -10.797 -9.314 -14.071 1.00 49.09 89 GLU A N 1
ATOM 736 C CA . GLU A 1 89 ? -10.668 -9.445 -12.625 1.00 49.09 89 GLU A CA 1
ATOM 737 C C . GLU A 1 89 ? -11.768 -8.596 -11.998 1.00 49.09 89 GLU A C 1
ATOM 739 O O . GLU A 1 89 ? -11.802 -7.375 -12.168 1.00 49.09 89 GLU A O 1
ATOM 744 N N . ALA A 1 90 ? -12.716 -9.265 -11.344 1.00 45.25 90 ALA A N 1
ATOM 745 C CA . ALA A 1 90 ? -13.815 -8.620 -10.657 1.00 45.25 90 ALA A CA 1
ATOM 746 C C . ALA A 1 90 ? -13.248 -7.713 -9.559 1.00 45.25 90 ALA A C 1
ATOM 748 O O . ALA A 1 90 ? -12.806 -8.174 -8.509 1.00 45.25 90 ALA A O 1
ATOM 749 N N . THR A 1 91 ? -13.259 -6.407 -9.811 1.00 44.97 91 THR A N 1
ATOM 750 C CA . THR A 1 91 ? -13.093 -5.373 -8.794 1.00 44.97 91 THR A CA 1
ATOM 751 C C . THR A 1 91 ? -14.344 -5.373 -7.924 1.00 44.97 91 THR A C 1
ATOM 753 O O . THR A 1 91 ? -15.250 -4.557 -8.089 1.00 44.97 91 THR A O 1
ATOM 756 N N . GLU A 1 92 ? -14.435 -6.348 -7.023 1.00 47.97 92 GLU A N 1
ATOM 757 C CA . GLU A 1 92 ? -15.488 -6.353 -6.020 1.00 47.97 92 GLU A CA 1
ATOM 758 C C . GLU A 1 92 ? -15.297 -5.147 -5.103 1.00 47.97 92 GLU A C 1
ATOM 760 O O . GLU A 1 92 ? -14.221 -4.902 -4.550 1.00 47.97 92 GLU A O 1
ATOM 765 N N . ALA A 1 93 ? -16.363 -4.354 -5.009 1.00 48.16 93 ALA A N 1
ATOM 766 C CA . ALA A 1 93 ? -16.435 -3.183 -4.163 1.00 48.16 93 ALA A CA 1
ATOM 767 C C . ALA A 1 93 ? -16.025 -3.552 -2.735 1.00 48.16 93 ALA A C 1
ATOM 769 O O . ALA A 1 93 ? -16.501 -4.539 -2.175 1.00 48.16 93 ALA A O 1
ATOM 770 N N . ILE A 1 94 ? -15.151 -2.736 -2.148 1.00 53.31 94 ILE A N 1
ATOM 771 C CA . ILE A 1 94 ? -14.826 -2.811 -0.728 1.00 53.31 94 ILE A CA 1
ATOM 772 C C . ILE A 1 94 ? -16.129 -2.608 0.054 1.00 53.31 94 ILE A C 1
ATOM 774 O O . ILE A 1 94 ? -16.657 -1.502 0.140 1.00 53.31 94 ILE A O 1
ATOM 778 N N . SER A 1 95 ? -16.676 -3.719 0.537 1.00 53.53 95 SER A N 1
ATOM 779 C CA . SER A 1 95 ? -17.862 -3.796 1.381 1.00 53.53 95 SER A CA 1
ATOM 780 C C . SER A 1 95 ? -17.601 -3.149 2.743 1.00 53.53 95 SER A C 1
ATOM 782 O O . SER A 1 95 ? -16.462 -3.076 3.210 1.00 53.53 95 SER A O 1
ATOM 784 N N . VAL A 1 96 ? -18.671 -2.662 3.373 1.00 58.88 96 VAL A N 1
ATOM 785 C CA . VAL A 1 96 ? -18.649 -2.118 4.733 1.00 58.88 96 VAL A CA 1
ATOM 786 C C . VAL A 1 96 ? -18.403 -3.285 5.689 1.00 58.88 96 VAL A C 1
ATOM 788 O O . VAL A 1 96 ? -19.295 -4.099 5.918 1.00 58.88 96 VAL A O 1
ATOM 791 N N . TYR A 1 97 ? -17.177 -3.384 6.203 1.00 62.62 97 TYR A N 1
ATOM 792 C CA . TYR A 1 97 ? -16.737 -4.472 7.078 1.00 62.62 97 TYR A CA 1
ATOM 793 C C . TYR A 1 97 ? -17.654 -4.635 8.296 1.00 62.62 97 TYR A C 1
ATOM 795 O O . TYR A 1 97 ? -18.039 -3.651 8.930 1.00 62.62 97 TYR A O 1
ATOM 803 N N . GLY A 1 98 ? -17.973 -5.888 8.638 1.00 68.31 98 GLY A N 1
ATOM 804 C CA . GLY A 1 98 ? -18.787 -6.209 9.814 1.00 68.31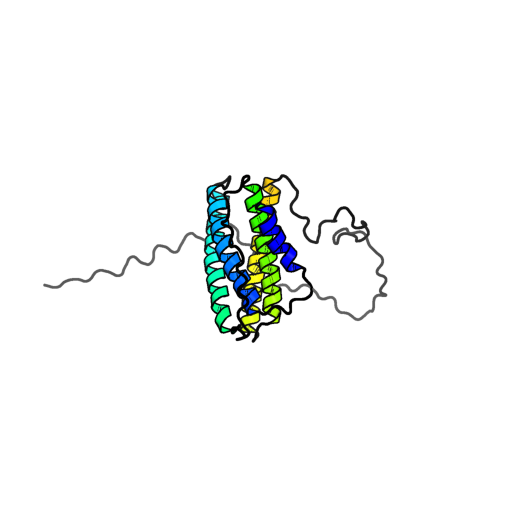 98 GLY A CA 1
ATOM 805 C C . GLY A 1 98 ? -18.096 -5.868 11.140 1.00 68.31 98 GLY A C 1
ATOM 806 O O . GLY A 1 98 ? -18.773 -5.536 12.111 1.00 68.31 98 GLY A O 1
ATOM 807 N N . ASP A 1 99 ? -16.758 -5.902 11.168 1.00 85.94 99 ASP A N 1
ATOM 808 C CA . ASP A 1 99 ? -15.920 -5.491 12.297 1.00 85.94 99 ASP A CA 1
ATOM 809 C C . ASP A 1 99 ? -14.746 -4.618 11.814 1.00 85.94 99 ASP A C 1
ATOM 811 O O . ASP A 1 99 ? -14.061 -4.936 10.840 1.00 85.94 99 ASP A O 1
ATOM 815 N N . TRP A 1 100 ? -14.478 -3.521 12.526 1.00 91.56 100 TRP A N 1
ATOM 816 C CA . TRP A 1 100 ? -13.350 -2.626 12.260 1.00 91.56 100 TRP A CA 1
ATOM 817 C C . TRP A 1 100 ? -12.004 -3.361 12.343 1.00 91.56 100 TRP A C 1
ATOM 819 O O . TRP A 1 100 ? -11.097 -3.093 11.552 1.00 91.56 100 TRP A O 1
ATOM 829 N N . SER A 1 101 ? -11.888 -4.345 13.245 1.00 91.31 101 SER A N 1
ATOM 830 C CA . SER A 1 101 ? -10.663 -5.143 13.395 1.00 91.31 101 SER A CA 1
ATOM 831 C C . SER A 1 101 ? -10.341 -5.992 12.155 1.00 91.31 101 SER A C 1
ATOM 833 O O . SER A 1 101 ? -9.169 -6.237 11.855 1.00 91.31 101 SER A O 1
ATOM 835 N N . GLU A 1 102 ? -11.359 -6.388 11.387 1.00 91.31 102 GLU A N 1
ATOM 836 C CA . GLU A 1 102 ? -11.183 -7.103 10.125 1.00 91.31 102 GLU A CA 1
ATOM 837 C C . GLU A 1 102 ? -10.636 -6.184 9.030 1.00 91.31 102 GLU A C 1
ATOM 839 O O . GLU A 1 102 ? -9.728 -6.581 8.298 1.00 91.31 102 GLU A O 1
ATOM 844 N N . GLY A 1 103 ? -11.117 -4.941 8.965 1.00 92.94 103 GLY A N 1
ATOM 845 C CA . GLY A 1 103 ? -10.565 -3.937 8.057 1.00 92.94 103 GLY A CA 1
ATOM 846 C C . GLY A 1 103 ? -9.091 -3.635 8.364 1.00 92.94 103 GLY A C 1
ATOM 847 O O . GLY A 1 103 ? -8.276 -3.582 7.447 1.00 92.94 103 GLY A O 1
ATOM 848 N N . VAL A 1 104 ? -8.726 -3.538 9.648 1.00 95.06 104 VAL A N 1
ATOM 849 C CA . VAL A 1 104 ? -7.330 -3.374 10.099 1.00 95.06 104 VAL A CA 1
ATOM 850 C C . VAL A 1 104 ? -6.459 -4.569 9.692 1.00 95.06 104 VAL A C 1
ATOM 852 O O . VAL A 1 104 ? -5.348 -4.391 9.195 1.00 95.06 104 VAL A O 1
ATOM 855 N N . ARG A 1 105 ? -6.955 -5.801 9.877 1.00 93.31 105 ARG A N 1
ATOM 856 C CA . ARG A 1 105 ? -6.255 -7.019 9.432 1.00 93.31 105 ARG A CA 1
ATOM 857 C C . ARG A 1 105 ? -6.007 -6.994 7.929 1.00 93.31 105 ARG A C 1
ATOM 859 O O . ARG A 1 105 ? -4.917 -7.330 7.483 1.00 93.31 105 ARG A O 1
ATOM 866 N N . LYS A 1 106 ? -7.024 -6.601 7.164 1.00 91.56 106 LYS A N 1
ATOM 867 C CA . LYS A 1 106 ? -6.951 -6.535 5.709 1.00 91.56 106 LYS A CA 1
ATOM 868 C C . LYS A 1 106 ? -5.960 -5.477 5.232 1.00 91.56 106 LYS A C 1
ATOM 870 O O . LYS A 1 106 ? -5.203 -5.784 4.323 1.00 91.56 106 LYS A O 1
ATOM 875 N N . ALA A 1 107 ? -5.931 -4.300 5.859 1.00 95.25 107 ALA A N 1
ATOM 876 C CA . ALA A 1 107 ? -4.918 -3.277 5.592 1.00 95.25 107 ALA A CA 1
ATOM 877 C C . ALA A 1 107 ? -3.505 -3.851 5.768 1.00 95.25 107 ALA A C 1
ATOM 879 O O . ALA A 1 107 ? -2.721 -3.860 4.832 1.00 95.25 107 ALA A O 1
ATOM 880 N N . ARG A 1 108 ? -3.224 -4.484 6.916 1.00 94.94 108 ARG A N 1
ATOM 881 C CA . ARG A 1 108 ? -1.940 -5.171 7.142 1.00 94.94 108 ARG A CA 1
ATOM 882 C C . ARG A 1 108 ? -1.611 -6.188 6.042 1.00 94.94 108 ARG A C 1
ATOM 884 O O . ARG A 1 108 ? -0.469 -6.264 5.604 1.00 94.94 108 ARG A O 1
ATOM 891 N N . ASP A 1 109 ? -2.576 -7.025 5.668 1.00 91.25 109 ASP A N 1
ATOM 892 C CA . ASP A 1 109 ? -2.346 -8.094 4.693 1.00 91.25 109 ASP A CA 1
ATOM 893 C C . ASP A 1 109 ? -2.070 -7.526 3.290 1.00 91.25 109 ASP A C 1
ATOM 895 O O . ASP A 1 109 ? -1.209 -8.057 2.590 1.00 91.25 109 ASP A O 1
ATOM 899 N N . ILE A 1 110 ? -2.747 -6.437 2.907 1.00 92.75 110 ILE A N 1
ATOM 900 C CA . ILE A 1 110 ? -2.512 -5.701 1.656 1.00 92.75 110 ILE A CA 1
ATOM 901 C C . ILE A 1 110 ? -1.074 -5.163 1.611 1.00 92.75 110 ILE A C 1
ATOM 903 O O . ILE A 1 110 ? -0.335 -5.520 0.695 1.00 92.75 110 ILE A O 1
ATOM 907 N N . GLU A 1 111 ? -0.643 -4.468 2.661 1.00 96.06 111 GLU A N 1
ATOM 908 C CA . GLU A 1 111 ? 0.697 -3.875 2.769 1.00 96.06 111 GLU A CA 1
ATOM 909 C C . GLU A 1 111 ? 1.831 -4.905 2.641 1.00 96.06 111 GLU A C 1
ATOM 911 O O . GLU A 1 111 ? 2.816 -4.734 1.915 1.00 96.06 111 GLU A O 1
ATOM 916 N N . VAL A 1 112 ? 1.676 -6.059 3.300 1.00 93.00 112 VAL A N 1
ATOM 917 C CA . VAL A 1 112 ? 2.632 -7.172 3.174 1.00 93.00 112 VAL A CA 1
ATOM 918 C C . VAL A 1 112 ? 2.679 -7.698 1.733 1.00 93.00 112 VAL A C 1
ATOM 920 O O . VAL A 1 112 ? 3.757 -8.040 1.233 1.00 93.00 112 VAL A O 1
ATOM 923 N N . CYS A 1 113 ? 1.534 -7.752 1.047 1.00 90.50 113 CYS A N 1
ATOM 924 C CA . CYS A 1 113 ? 1.462 -8.179 -0.350 1.00 90.50 113 CYS A CA 1
ATOM 925 C C . CYS A 1 113 ? 2.106 -7.160 -1.302 1.00 90.50 113 CYS A C 1
ATOM 927 O O . CYS A 1 113 ? 2.884 -7.572 -2.168 1.00 90.50 113 CYS A O 1
ATOM 929 N N . GLN A 1 114 ? 1.845 -5.856 -1.138 1.00 93.69 114 GLN A N 1
ATOM 930 C CA . GLN A 1 114 ? 2.504 -4.805 -1.926 1.00 93.69 114 GLN A CA 1
ATOM 931 C C . GLN A 1 114 ? 4.017 -4.848 -1.739 1.00 93.69 114 GLN A C 1
ATOM 933 O O . GLN A 1 114 ? 4.738 -4.863 -2.738 1.00 93.69 114 GLN A O 1
ATOM 938 N N . CYS A 1 115 ? 4.514 -4.979 -0.502 1.00 95.38 115 CYS A N 1
ATOM 939 C CA . CYS A 1 115 ? 5.948 -5.131 -0.248 1.00 95.38 115 CYS A CA 1
ATOM 940 C C . CYS A 1 115 ? 6.546 -6.298 -1.048 1.00 95.38 115 CYS A C 1
ATOM 942 O O . CYS A 1 115 ? 7.586 -6.143 -1.695 1.00 95.38 115 CYS A O 1
ATOM 944 N N . TYR A 1 116 ? 5.891 -7.461 -1.031 1.00 92.06 116 TYR A N 1
ATOM 945 C CA . TYR A 1 116 ? 6.337 -8.624 -1.795 1.00 92.06 116 TYR A CA 1
ATOM 946 C C . TYR A 1 116 ? 6.373 -8.332 -3.305 1.00 92.06 116 TYR A C 1
ATOM 948 O O . TYR A 1 116 ? 7.383 -8.600 -3.964 1.00 92.06 116 TYR A O 1
ATOM 956 N N . TRP A 1 117 ? 5.309 -7.746 -3.858 1.00 92.81 117 TRP A N 1
ATOM 957 C CA . TRP A 1 117 ? 5.233 -7.416 -5.283 1.00 92.81 117 TRP A CA 1
ATOM 958 C C . TRP A 1 117 ? 6.224 -6.339 -5.708 1.00 92.81 117 TRP A C 1
ATOM 960 O O . TRP A 1 117 ? 6.783 -6.447 -6.796 1.00 92.81 117 TRP A O 1
ATOM 970 N N . LEU A 1 118 ? 6.489 -5.342 -4.867 1.00 96.19 118 LEU A N 1
ATOM 971 C CA . LEU A 1 118 ? 7.495 -4.313 -5.119 1.00 96.19 118 LEU A CA 1
ATOM 972 C C . LEU A 1 118 ? 8.900 -4.914 -5.134 1.00 96.19 118 LEU A C 1
ATOM 974 O O . LEU A 1 118 ? 9.641 -4.704 -6.092 1.00 96.19 118 LEU A O 1
ATOM 978 N N . CYS A 1 119 ? 9.248 -5.739 -4.143 1.00 95.00 119 CYS A N 1
ATOM 979 C CA . CYS A 1 119 ? 10.513 -6.479 -4.143 1.00 95.00 119 CYS A CA 1
ATOM 980 C C . CYS A 1 119 ? 10.657 -7.346 -5.401 1.00 95.00 119 CYS A C 1
ATOM 982 O O . CYS A 1 119 ? 11.736 -7.417 -5.992 1.00 95.00 119 CYS A O 1
ATOM 984 N N . HIS A 1 120 ? 9.565 -7.965 -5.852 1.00 92.44 120 HIS A N 1
ATOM 985 C CA . HIS A 1 120 ? 9.568 -8.759 -7.073 1.00 92.44 120 HIS A CA 1
ATOM 986 C C . HIS A 1 120 ? 9.719 -7.889 -8.334 1.00 92.44 120 HIS A C 1
ATOM 988 O O . HIS A 1 120 ? 10.513 -8.214 -9.215 1.00 92.44 120 HIS A O 1
ATOM 994 N N . LEU A 1 121 ? 9.015 -6.755 -8.413 1.00 94.38 121 LEU A N 1
ATOM 995 C CA . LEU A 1 121 ? 9.118 -5.782 -9.505 1.00 94.38 121 LEU A CA 1
ATOM 996 C C . LEU A 1 121 ? 10.534 -5.202 -9.614 1.00 94.38 121 LEU A C 1
ATOM 998 O O . LEU A 1 121 ? 11.032 -5.005 -10.723 1.00 94.38 121 LEU A O 1
ATOM 1002 N N . ALA A 1 122 ? 11.205 -4.985 -8.479 1.00 96.50 122 ALA A N 1
ATOM 1003 C CA . ALA A 1 122 ? 12.569 -4.468 -8.427 1.00 96.50 122 ALA A CA 1
ATOM 1004 C C . ALA A 1 122 ? 13.555 -5.364 -9.195 1.00 96.50 122 ALA A C 1
ATOM 1006 O O . ALA A 1 122 ? 14.466 -4.854 -9.841 1.00 96.50 122 ALA A O 1
ATOM 1007 N N . MET A 1 123 ? 13.339 -6.685 -9.224 1.00 94.81 123 MET A N 1
ATOM 1008 C CA . MET A 1 123 ? 14.182 -7.615 -9.991 1.00 94.81 123 MET A CA 1
ATOM 1009 C C . MET A 1 123 ? 14.157 -7.357 -11.506 1.00 94.81 123 MET A C 1
ATOM 1011 O O . MET A 1 123 ? 15.057 -7.799 -12.218 1.00 94.81 123 MET A O 1
ATOM 1015 N N . TYR A 1 124 ? 13.142 -6.643 -11.998 1.00 94.31 124 TYR A N 1
ATOM 1016 C CA . TYR A 1 124 ? 12.971 -6.292 -13.409 1.00 94.31 124 TYR A CA 1
ATOM 1017 C C . TYR A 1 124 ? 13.356 -4.843 -13.724 1.00 94.31 124 TYR A C 1
ATOM 1019 O O . TYR A 1 124 ? 13.175 -4.410 -14.864 1.00 94.31 124 TYR A O 1
ATOM 1027 N N . ALA A 1 125 ? 13.840 -4.076 -12.744 1.00 96.12 125 ALA A N 1
ATOM 1028 C CA . ALA A 1 125 ? 14.168 -2.671 -12.939 1.00 96.12 125 ALA A CA 1
ATOM 1029 C C . ALA A 1 125 ? 15.207 -2.494 -14.070 1.00 96.12 125 ALA A C 1
ATOM 1031 O O . ALA A 1 125 ? 16.244 -3.161 -14.055 1.00 96.12 125 ALA A O 1
ATOM 1032 N N . PRO A 1 126 ? 14.963 -1.598 -15.046 1.00 96.12 126 PRO A N 1
ATOM 1033 C CA . PRO A 1 126 ? 15.851 -1.431 -16.199 1.00 96.12 126 PRO A CA 1
ATOM 1034 C C . PRO A 1 126 ? 17.171 -0.733 -15.849 1.00 96.12 126 PRO A C 1
ATOM 1036 O O . PRO A 1 126 ? 18.142 -0.848 -16.595 1.00 96.12 126 PRO A O 1
ATOM 1039 N N . ASP A 1 127 ? 17.211 -0.003 -14.733 1.00 96.94 127 ASP A N 1
ATOM 1040 C CA . ASP A 1 127 ? 18.377 0.742 -14.278 1.00 96.94 127 ASP A CA 1
ATOM 1041 C C . ASP A 1 127 ? 18.389 0.910 -12.739 1.00 96.94 127 ASP A C 1
ATOM 1043 O O . ASP A 1 127 ? 17.362 0.712 -12.076 1.00 96.94 127 ASP A O 1
ATOM 1047 N N . PRO A 1 128 ? 19.543 1.281 -12.143 1.00 97.75 128 PRO A N 1
ATOM 1048 C CA . PRO A 1 128 ? 19.679 1.419 -10.691 1.00 97.75 128 PRO A CA 1
ATOM 1049 C C . PRO A 1 128 ? 18.798 2.501 -10.057 1.00 97.75 128 PRO A C 1
ATOM 1051 O O . PRO A 1 128 ? 18.478 2.404 -8.872 1.00 97.75 128 PRO A O 1
ATOM 1054 N N . HIS A 1 129 ? 18.416 3.539 -10.807 1.00 97.12 129 HIS A N 1
ATOM 1055 C CA . HIS A 1 129 ? 17.575 4.609 -10.279 1.00 97.12 129 HIS A CA 1
ATOM 1056 C C . HIS A 1 129 ? 16.136 4.119 -10.094 1.00 97.12 129 HIS A C 1
ATOM 1058 O O . HIS A 1 129 ? 15.558 4.303 -9.021 1.00 97.12 129 HIS A O 1
ATOM 1064 N N . VAL A 1 130 ? 15.593 3.415 -11.091 1.00 97.56 130 VAL A N 1
ATOM 1065 C CA . VAL A 1 130 ? 14.274 2.771 -10.993 1.00 97.56 130 VAL A CA 1
ATOM 1066 C C . VAL A 1 130 ? 14.263 1.709 -9.894 1.00 97.56 130 VAL A C 1
ATOM 1068 O O . VAL A 1 130 ? 13.320 1.655 -9.107 1.00 97.56 130 VAL A O 1
ATOM 1071 N N . TYR A 1 131 ? 15.330 0.913 -9.782 1.00 97.81 131 TYR A N 1
ATOM 1072 C CA . TYR A 1 131 ? 15.483 -0.065 -8.701 1.00 97.81 131 TYR A CA 1
ATOM 1073 C C . TYR A 1 131 ? 15.392 0.591 -7.315 1.00 97.81 131 TYR A C 1
ATOM 1075 O O . TYR A 1 131 ? 14.615 0.153 -6.467 1.00 97.81 131 TYR A O 1
ATOM 1083 N N . ALA A 1 132 ? 16.142 1.676 -7.097 1.00 97.81 132 ALA A N 1
ATOM 1084 C CA . ALA A 1 132 ? 16.138 2.404 -5.831 1.00 97.81 132 ALA A CA 1
ATOM 1085 C C . ALA A 1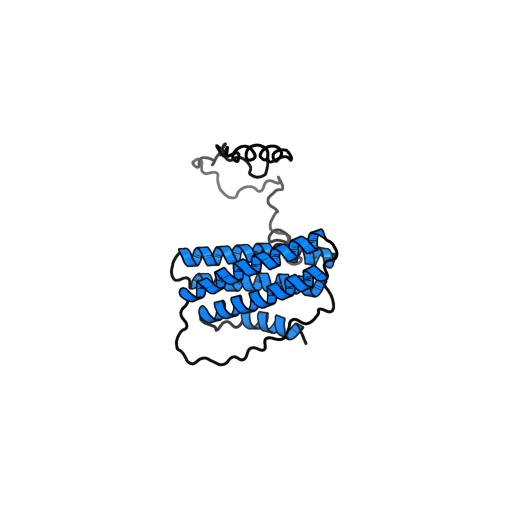 132 ? 14.764 3.012 -5.505 1.00 97.81 132 ALA A C 1
ATOM 1087 O O . ALA A 1 132 ? 14.342 2.984 -4.350 1.00 97.81 132 ALA A O 1
ATOM 1088 N N . MET A 1 133 ? 14.051 3.524 -6.512 1.00 97.81 133 MET A N 1
ATOM 1089 C CA . MET A 1 133 ? 12.688 4.037 -6.355 1.00 97.81 133 MET A CA 1
ATOM 1090 C C . MET A 1 133 ? 11.712 2.936 -5.918 1.00 97.81 133 MET A C 1
ATOM 1092 O O . MET A 1 133 ? 10.962 3.139 -4.967 1.00 97.81 133 MET A O 1
ATOM 1096 N N . ILE A 1 134 ? 11.767 1.753 -6.540 1.00 98.25 134 ILE A N 1
ATOM 1097 C CA . ILE A 1 134 ? 10.912 0.614 -6.164 1.00 98.25 134 ILE A CA 1
ATOM 1098 C C . ILE A 1 134 ? 11.229 0.126 -4.744 1.00 98.25 134 ILE A C 1
ATOM 1100 O O . ILE A 1 134 ? 10.313 -0.134 -3.968 1.00 98.25 134 ILE A O 1
ATOM 1104 N N . LEU A 1 135 ? 12.511 0.032 -4.371 1.00 98.12 135 LEU A N 1
ATOM 1105 C CA . LEU A 1 135 ? 12.889 -0.359 -3.009 1.00 98.12 135 LEU A CA 1
ATOM 1106 C C . LEU A 1 135 ? 12.453 0.660 -1.957 1.00 98.12 135 LEU A C 1
ATOM 1108 O O . LEU A 1 135 ? 12.113 0.270 -0.842 1.00 98.12 135 LEU A O 1
ATOM 1112 N N . LYS A 1 136 ? 12.460 1.952 -2.296 1.00 97.81 136 LYS A N 1
ATOM 1113 C CA . LYS A 1 136 ? 11.947 2.991 -1.405 1.00 97.81 136 LYS A CA 1
ATOM 1114 C C . LYS A 1 136 ? 10.456 2.779 -1.133 1.00 97.81 136 LYS A C 1
ATOM 1116 O O . LYS A 1 136 ? 10.078 2.766 0.031 1.00 97.81 136 LYS A O 1
ATOM 1121 N N . LEU A 1 137 ? 9.657 2.540 -2.176 1.00 97.81 137 LEU A N 1
ATOM 1122 C CA . LEU A 1 137 ? 8.238 2.199 -2.024 1.00 97.81 137 LEU A CA 1
ATOM 1123 C C . LEU A 1 137 ? 8.068 0.943 -1.157 1.00 97.81 137 LEU A C 1
ATOM 1125 O O . LEU A 1 137 ? 7.352 0.982 -0.169 1.00 97.81 137 LEU A O 1
ATOM 1129 N N . ALA A 1 138 ? 8.818 -0.133 -1.430 1.00 97.69 138 ALA A N 1
ATOM 1130 C CA . ALA A 1 138 ? 8.729 -1.370 -0.644 1.00 97.69 138 ALA A CA 1
ATOM 1131 C C . ALA A 1 138 ? 9.032 -1.150 0.848 1.00 97.69 138 ALA A C 1
ATOM 1133 O O . ALA A 1 138 ? 8.413 -1.757 1.720 1.00 97.69 138 ALA A O 1
ATOM 1134 N N . GLN A 1 139 ? 10.001 -0.284 1.149 1.00 97.69 139 GLN A N 1
ATOM 1135 C CA . GLN A 1 139 ? 10.350 0.074 2.517 1.00 97.69 139 GLN A CA 1
ATOM 1136 C C . GLN A 1 139 ? 9.235 0.862 3.215 1.0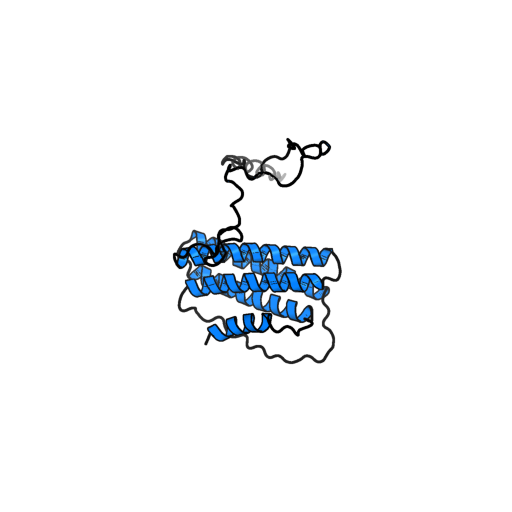0 97.69 139 GLN A C 1
ATOM 1138 O O . GLN A 1 139 ? 9.082 0.713 4.432 1.00 97.69 139 GLN A O 1
ATOM 1143 N N . GLU A 1 140 ? 8.495 1.690 2.478 1.00 97.44 140 GLU A N 1
ATOM 1144 C CA . GLU A 1 140 ? 7.322 2.397 2.990 1.00 97.44 140 GLU A CA 1
ATOM 1145 C C . GLU A 1 140 ? 6.234 1.380 3.371 1.00 97.44 140 GLU A C 1
ATOM 1147 O O . GLU A 1 140 ? 5.873 1.353 4.549 1.00 97.44 140 GLU A O 1
ATOM 1152 N N . GLU A 1 141 ? 5.882 0.427 2.499 1.00 97.25 141 GLU A N 1
ATOM 1153 C CA . GLU A 1 141 ? 4.861 -0.605 2.797 1.00 97.25 141 GLU A CA 1
ATOM 1154 C C . GLU A 1 141 ? 5.208 -1.463 4.014 1.00 97.25 141 GLU A C 1
ATOM 1156 O O . GLU A 1 141 ? 4.359 -1.804 4.836 1.00 97.25 141 GLU A O 1
ATOM 1161 N N . ILE A 1 142 ? 6.492 -1.785 4.216 1.00 96.69 142 ILE A N 1
ATOM 1162 C CA . ILE A 1 142 ? 6.923 -2.504 5.425 1.00 96.69 142 ILE A CA 1
ATOM 1163 C C . ILE A 1 142 ? 6.603 -1.689 6.687 1.00 96.69 142 ILE A C 1
ATOM 1165 O O . ILE A 1 142 ? 6.185 -2.252 7.703 1.00 96.69 142 ILE A O 1
ATOM 1169 N N . GLN A 1 143 ? 6.805 -0.369 6.656 1.00 97.12 143 GLN A N 1
ATOM 1170 C CA . GLN A 1 143 ? 6.494 0.500 7.795 1.00 97.12 143 GLN A CA 1
ATOM 1171 C C . GLN A 1 143 ? 4.991 0.550 8.061 1.00 97.12 143 GLN A C 1
ATOM 1173 O O . GLN A 1 143 ? 4.576 0.484 9.224 1.00 97.12 143 GLN A O 1
ATOM 1178 N N . GLN A 1 144 ? 4.184 0.594 7.006 1.00 97.25 144 GLN A N 1
ATOM 1179 C CA . GLN A 1 144 ? 2.729 0.573 7.108 1.00 97.25 144 GLN A CA 1
ATOM 1180 C C . GLN A 1 144 ? 2.213 -0.773 7.627 1.00 97.25 144 GLN A C 1
ATOM 1182 O O . GLN A 1 144 ? 1.434 -0.813 8.582 1.00 97.25 144 GLN A O 1
ATOM 1187 N N . ALA A 1 145 ? 2.731 -1.888 7.106 1.00 96.50 145 ALA A N 1
ATOM 1188 C CA . ALA A 1 145 ? 2.428 -3.232 7.590 1.00 96.50 145 ALA A CA 1
ATOM 1189 C C . ALA A 1 145 ? 2.727 -3.375 9.091 1.00 96.50 145 ALA A C 1
ATOM 1191 O O . ALA A 1 145 ? 1.922 -3.933 9.844 1.00 96.50 145 ALA A O 1
ATOM 1192 N N . MET A 1 146 ? 3.865 -2.842 9.553 1.00 96.56 146 MET A N 1
ATOM 1193 C CA . MET A 1 146 ? 4.213 -2.826 10.978 1.00 96.56 146 MET A CA 1
ATOM 1194 C C . MET A 1 146 ? 3.214 -2.007 11.801 1.00 96.56 146 MET A C 1
ATOM 1196 O O . MET A 1 146 ? 2.780 -2.468 12.863 1.00 96.56 146 MET A O 1
ATOM 1200 N N . PHE A 1 147 ? 2.819 -0.829 11.311 1.00 97.31 147 PHE A N 1
ATOM 1201 C CA . PHE A 1 147 ? 1.795 -0.005 11.949 1.00 97.31 147 PHE A CA 1
ATOM 1202 C C . PHE A 1 147 ? 0.465 -0.761 12.073 1.00 97.31 147 PHE A C 1
ATOM 1204 O O . PHE A 1 147 ? -0.067 -0.892 13.179 1.00 97.31 147 PHE A O 1
ATOM 1211 N N . TRP A 1 148 ? -0.049 -1.335 10.985 1.00 96.81 148 TRP A N 1
ATOM 1212 C CA . TRP A 1 148 ? -1.324 -2.054 11.020 1.00 96.81 148 TRP A CA 1
ATOM 1213 C C . TRP A 1 148 ? -1.272 -3.319 11.860 1.00 96.81 148 TRP A C 1
ATOM 1215 O O . TRP A 1 148 ? -2.244 -3.641 12.542 1.00 96.81 148 TRP A O 1
ATOM 1225 N N . ASN A 1 149 ? -0.135 -4.011 11.888 1.00 95.38 149 ASN A N 1
ATOM 1226 C CA . ASN A 1 149 ? 0.065 -5.135 12.791 1.00 95.38 149 ASN A CA 1
ATOM 1227 C C . ASN A 1 149 ? -0.017 -4.703 14.264 1.00 95.38 149 ASN A C 1
ATOM 1229 O O . ASN A 1 149 ? -0.665 -5.377 15.066 1.00 95.38 149 ASN A O 1
ATOM 1233 N N . TYR A 1 150 ? 0.579 -3.560 14.616 1.00 94.94 150 TYR A N 1
ATOM 1234 C CA . TYR A 1 150 ? 0.467 -2.998 15.961 1.00 94.94 150 TYR A CA 1
ATOM 1235 C C . TYR A 1 150 ? -0.990 -2.668 16.315 1.00 94.94 150 TYR A C 1
ATOM 1237 O O . TYR A 1 150 ? -1.478 -3.094 17.367 1.00 94.94 150 TYR A O 1
ATOM 1245 N N . VAL A 1 151 ? -1.705 -1.975 15.421 1.00 94.50 151 VAL A N 1
ATOM 1246 C CA . VAL A 1 151 ? -3.127 -1.644 15.612 1.00 94.50 151 VAL A CA 1
ATOM 1247 C C . VAL A 1 151 ? -3.959 -2.920 15.765 1.00 94.50 151 VAL A C 1
ATOM 1249 O O . VAL A 1 151 ? -4.712 -3.046 16.728 1.00 94.50 151 VAL A O 1
ATOM 1252 N N . TYR A 1 152 ? -3.773 -3.908 14.887 1.00 92.88 152 TYR A N 1
ATOM 1253 C CA . TYR A 1 152 ? -4.503 -5.178 14.918 1.00 92.88 152 TYR A CA 1
ATOM 1254 C C . TYR A 1 152 ? -4.347 -5.917 16.252 1.00 92.88 152 TYR A C 1
ATOM 1256 O O . TYR A 1 152 ? -5.318 -6.416 16.835 1.00 92.88 152 TYR A O 1
ATOM 1264 N N . CYS A 1 153 ? -3.120 -5.981 16.763 1.00 89.62 153 CYS A N 1
ATOM 1265 C CA . CYS A 1 153 ? -2.826 -6.630 18.033 1.00 89.62 153 CYS A CA 1
ATOM 1266 C C . CYS A 1 153 ? -3.451 -5.876 19.214 1.00 89.62 153 CYS A C 1
ATOM 1268 O O . CYS A 1 153 ? -4.061 -6.508 20.082 1.00 89.62 153 CYS A O 1
ATOM 1270 N N . ALA A 1 154 ? -3.427 -4.538 19.191 1.00 89.50 154 ALA A N 1
ATOM 1271 C CA . ALA A 1 154 ? -4.132 -3.719 20.175 1.00 89.50 154 ALA A CA 1
ATOM 1272 C C . ALA A 1 154 ? -5.655 -3.974 20.166 1.00 89.50 154 ALA A C 1
ATOM 1274 O O . ALA A 1 154 ? -6.256 -4.120 21.232 1.00 89.50 154 ALA A O 1
ATOM 1275 N N . CYS A 1 155 ? -6.276 -4.107 18.987 1.00 85.75 155 CYS A N 1
ATOM 1276 C CA . CYS A 1 155 ? -7.713 -4.391 18.852 1.00 85.75 155 CYS A CA 1
ATOM 1277 C C . CYS A 1 155 ? -8.104 -5.771 19.378 1.00 85.75 155 CYS A C 1
ATOM 1279 O O . CYS A 1 155 ? -9.135 -5.934 20.027 1.00 85.75 155 CYS A O 1
ATOM 1281 N N . THR A 1 156 ? -7.284 -6.777 19.084 1.00 84.94 156 THR A N 1
ATOM 1282 C CA . THR A 1 156 ? -7.610 -8.181 19.367 1.00 84.94 156 THR A CA 1
ATOM 1283 C C . THR A 1 156 ? -7.135 -8.645 20.742 1.00 84.94 156 THR A C 1
ATOM 1285 O O . THR A 1 156 ? -7.349 -9.805 21.100 1.00 84.94 156 THR A O 1
ATOM 1288 N N . LYS A 1 157 ? -6.485 -7.762 21.520 1.00 81.44 157 LYS A N 1
ATOM 1289 C CA . LYS A 1 157 ? -5.768 -8.101 22.764 1.00 81.44 157 LYS A CA 1
ATOM 1290 C C . LYS A 1 157 ? -4.771 -9.251 22.569 1.00 81.44 157 LYS A C 1
ATOM 1292 O O . LYS A 1 157 ? -4.452 -9.971 23.515 1.00 81.44 157 LYS A O 1
ATOM 1297 N N . ARG A 1 158 ? -4.307 -9.452 21.335 1.00 63.12 158 ARG A N 1
ATOM 1298 C CA . ARG A 1 158 ? -3.245 -10.401 21.015 1.00 63.12 158 ARG A CA 1
ATOM 1299 C C . ARG A 1 158 ? -1.918 -9.681 21.183 1.00 63.12 158 ARG A C 1
ATOM 1301 O O . ARG A 1 158 ? -1.826 -8.480 20.943 1.00 63.12 158 ARG A O 1
ATOM 1308 N N . ALA A 1 159 ? -0.886 -10.411 21.589 1.00 56.03 159 ALA A N 1
ATOM 1309 C CA . ALA A 1 159 ? 0.463 -9.875 21.497 1.00 56.03 159 ALA A CA 1
ATOM 1310 C C . ALA A 1 159 ? 0.738 -9.455 20.035 1.00 56.03 159 ALA A C 1
ATOM 1312 O O . ALA A 1 159 ? 0.214 -10.115 19.125 1.00 56.03 159 ALA A O 1
ATOM 1313 N N . PRO A 1 160 ? 1.508 -8.373 19.797 1.00 59.44 160 PRO A N 1
ATOM 1314 C CA . PRO A 1 160 ? 2.084 -8.073 18.487 1.00 59.44 160 PRO A CA 1
ATOM 1315 C C . PRO A 1 160 ? 2.603 -9.354 17.843 1.00 59.44 160 PRO A C 1
ATOM 1317 O O . PRO A 1 160 ? 3.122 -10.211 18.561 1.00 59.44 160 PRO A O 1
ATOM 1320 N N . TYR A 1 161 ? 2.455 -9.504 16.521 1.00 52.84 161 TYR A N 1
ATOM 1321 C CA . TYR A 1 161 ? 3.122 -10.607 15.826 1.00 52.84 161 TYR A CA 1
ATOM 1322 C C . TYR A 1 161 ? 4.579 -10.636 16.299 1.00 52.84 161 TYR A C 1
ATOM 1324 O O . TYR A 1 161 ? 5.214 -9.574 16.271 1.00 52.84 161 TYR A O 1
ATOM 1332 N N . PRO A 1 162 ? 5.069 -11.780 16.806 1.00 51.44 162 PRO A N 1
ATOM 1333 C CA . PRO A 1 162 ? 6.420 -11.862 17.310 1.00 51.44 162 PRO A CA 1
ATOM 1334 C C . PRO A 1 162 ? 7.326 -11.404 16.176 1.00 51.44 162 PRO A C 1
ATOM 1336 O O . PRO A 1 162 ? 7.289 -11.965 15.079 1.00 51.44 162 PRO A O 1
ATOM 1339 N N . GLY A 1 163 ? 8.075 -10.322 16.398 1.00 49.34 163 GLY A N 1
ATOM 1340 C CA . GLY A 1 163 ? 9.120 -9.947 15.457 1.00 49.34 163 GLY A CA 1
ATOM 1341 C C . GLY A 1 163 ? 10.073 -11.135 15.269 1.00 49.34 163 GLY A C 1
ATOM 1342 O O . GLY A 1 163 ? 10.019 -12.093 16.043 1.00 49.34 163 GLY A O 1
ATOM 1343 N N . PRO A 1 164 ? 11.013 -11.078 14.315 1.00 52.34 164 PRO A N 1
ATOM 1344 C CA . PRO A 1 164 ? 12.002 -12.145 14.096 1.00 52.34 164 PRO A CA 1
ATOM 1345 C C . PRO A 1 164 ? 12.833 -12.538 15.343 1.00 52.34 164 PRO A C 1
ATOM 1347 O O . PRO A 1 164 ? 13.617 -13.480 15.291 1.00 52.34 164 PRO A O 1
ATOM 1350 N N . TRP A 1 165 ? 12.657 -11.834 16.463 1.00 50.75 165 TRP A N 1
ATOM 1351 C CA . TRP A 1 165 ? 13.326 -12.027 17.744 1.00 50.75 165 TRP A CA 1
ATOM 1352 C C . TRP A 1 165 ? 12.474 -12.698 18.828 1.00 50.75 165 TRP A C 1
ATOM 1354 O O . TRP A 1 165 ? 13.010 -12.978 19.902 1.00 50.75 165 TRP A O 1
ATOM 1364 N N . ASP A 1 166 ? 11.184 -12.952 18.594 1.00 45.72 166 ASP A N 1
ATOM 1365 C CA . ASP A 1 166 ? 10.358 -13.662 19.573 1.00 45.72 166 ASP A CA 1
ATOM 1366 C C . ASP A 1 166 ? 10.284 -15.163 19.243 1.00 45.72 166 ASP A C 1
ATOM 1368 O O . ASP A 1 166 ? 10.006 -15.548 18.103 1.00 45.72 166 ASP A O 1
ATOM 1372 N N . PRO A 1 167 ? 10.532 -16.043 20.229 1.00 44.12 167 PRO A N 1
ATOM 1373 C CA . PRO A 1 167 ? 10.540 -17.478 20.009 1.00 44.12 167 PRO A CA 1
ATOM 1374 C C . PRO A 1 167 ? 9.129 -17.965 19.666 1.00 44.12 167 PRO A C 1
ATOM 1376 O O . PRO A 1 167 ? 8.215 -17.934 20.490 1.00 44.12 167 PRO A O 1
ATOM 1379 N N . HIS A 1 168 ? 8.952 -18.442 18.433 1.00 42.88 168 HIS A N 1
ATOM 1380 C CA . HIS A 1 168 ? 7.738 -19.134 18.023 1.00 42.88 168 HIS A CA 1
ATOM 1381 C C . HIS A 1 168 ? 7.473 -20.346 18.937 1.00 42.88 168 HIS A C 1
ATOM 1383 O O . HIS A 1 168 ? 8.394 -21.137 19.173 1.00 42.88 168 HIS A O 1
ATOM 1389 N N . PRO A 1 169 ? 6.224 -20.576 19.385 1.00 40.12 169 PRO A N 1
ATOM 1390 C CA . PRO A 1 169 ? 5.848 -21.824 20.036 1.00 40.12 169 PRO A CA 1
ATOM 1391 C C . PRO A 1 169 ? 5.964 -22.962 19.011 1.00 40.12 169 PRO A C 1
ATOM 1393 O O . PRO A 1 169 ? 5.100 -23.141 18.157 1.00 40.12 169 PRO A O 1
ATOM 1396 N N . GLY A 1 170 ? 7.087 -23.679 19.055 1.00 46.25 170 GLY A N 1
ATOM 1397 C CA . GLY A 1 170 ? 7.444 -24.734 18.101 1.00 46.25 170 GLY A CA 1
ATOM 1398 C C . GLY A 1 170 ? 8.908 -24.710 17.656 1.00 46.25 170 GLY A C 1
ATOM 1399 O O . GLY A 1 170 ? 9.408 -25.734 17.194 1.00 46.25 170 GLY A O 1
ATOM 1400 N N . TYR A 1 171 ? 9.622 -23.594 17.842 1.00 41.66 171 TYR A N 1
ATOM 1401 C CA . TYR A 1 171 ? 11.073 -23.583 17.666 1.00 41.66 171 TYR A CA 1
ATOM 1402 C C . TYR A 1 171 ? 11.749 -24.125 18.931 1.00 41.66 171 TYR A C 1
ATOM 1404 O O . TYR A 1 171 ? 11.444 -23.664 20.032 1.00 41.66 171 TYR A O 1
ATOM 1412 N N . PRO A 1 172 ? 12.647 -25.121 18.818 1.00 42.78 172 PRO A N 1
ATOM 1413 C CA . PRO A 1 172 ? 13.386 -25.607 19.968 1.00 42.78 172 PRO A CA 1
ATOM 1414 C C . PRO A 1 172 ? 14.232 -24.463 20.533 1.00 42.78 172 PRO A C 1
ATOM 1416 O O . PRO A 1 172 ? 14.940 -23.787 19.788 1.00 42.78 172 PRO A O 1
ATOM 1419 N N . ASP A 1 173 ? 14.155 -24.299 21.852 1.00 48.16 173 ASP A N 1
ATOM 1420 C CA . ASP A 1 173 ? 14.743 -23.257 22.715 1.00 48.16 173 ASP A CA 1
ATOM 1421 C C . ASP A 1 173 ? 16.293 -23.274 22.752 1.00 48.16 173 ASP A C 1
ATOM 1423 O O . ASP A 1 173 ? 16.940 -23.068 23.774 1.00 48.16 173 ASP A O 1
ATOM 1427 N N . LYS A 1 174 ? 16.923 -23.648 21.634 1.00 46.28 174 LYS A N 1
ATOM 1428 C CA . LYS A 1 174 ? 18.335 -24.032 21.534 1.00 46.28 174 LYS A CA 1
ATOM 1429 C C . LYS A 1 174 ? 19.246 -22.899 21.082 1.00 46.28 174 LYS A C 1
ATOM 1431 O O . LYS A 1 174 ? 20.457 -23.095 21.057 1.00 46.28 174 LYS A O 1
ATOM 1436 N N . TYR A 1 175 ? 18.697 -21.740 20.727 1.00 48.84 175 TYR A N 1
ATOM 1437 C CA . TYR A 1 175 ? 19.502 -20.573 20.391 1.00 48.84 175 TYR A CA 1
ATOM 1438 C C . TYR A 1 175 ? 19.489 -19.605 21.576 1.00 48.84 175 TYR A C 1
ATOM 1440 O O . TYR A 1 175 ? 18.456 -18.988 21.841 1.00 48.84 175 TYR A O 1
ATOM 1448 N N . PRO A 1 176 ? 20.598 -19.490 22.330 1.00 45.19 176 PRO A N 1
ATOM 1449 C CA . PRO A 1 176 ? 20.666 -18.559 23.443 1.00 45.19 176 PRO A CA 1
ATOM 1450 C C . PRO A 1 176 ? 20.455 -17.128 22.937 1.00 45.19 176 PRO A C 1
ATOM 1452 O O . PRO A 1 176 ? 21.084 -16.698 21.969 1.00 45.19 176 PRO A O 1
ATOM 1455 N N . ARG A 1 177 ? 19.559 -16.394 23.608 1.00 47.91 177 ARG A N 1
ATOM 1456 C CA . ARG A 1 177 ? 19.317 -14.968 23.357 1.00 47.91 177 ARG A CA 1
ATOM 1457 C C . ARG A 1 177 ? 20.644 -14.191 23.456 1.00 47.91 177 ARG A C 1
ATOM 1459 O O . ARG A 1 177 ? 21.331 -14.328 24.474 1.00 47.91 177 ARG A O 1
ATOM 1466 N N . PRO A 1 178 ? 21.000 -13.346 22.471 1.00 42.56 178 PRO A N 1
ATOM 1467 C CA . PRO A 1 178 ? 22.137 -12.440 22.595 1.00 42.56 178 PRO A CA 1
ATOM 1468 C C . PRO A 1 178 ? 21.829 -11.428 23.704 1.00 42.56 178 PRO A C 1
ATOM 1470 O O . PRO A 1 178 ? 20.938 -10.597 23.556 1.00 42.56 178 PRO A O 1
ATOM 1473 N N . GLY A 1 179 ? 22.509 -11.539 24.846 1.00 46.12 179 GLY A N 1
ATOM 1474 C CA . GLY A 1 179 ? 22.344 -10.595 25.957 1.00 46.12 179 GLY A CA 1
ATOM 1475 C C . GLY A 1 179 ? 22.448 -11.180 27.363 1.00 46.12 179 GLY A C 1
ATOM 1476 O O . GLY A 1 179 ? 22.477 -10.413 28.321 1.00 46.12 179 GLY A O 1
ATOM 1477 N N . HIS A 1 180 ? 22.545 -12.504 27.531 1.00 40.72 180 HIS A N 1
ATOM 1478 C CA . HIS A 1 180 ? 22.871 -13.070 28.841 1.00 40.72 180 HIS A CA 1
ATOM 1479 C C . HIS A 1 180 ? 24.389 -13.231 29.019 1.00 40.72 180 HIS A C 1
ATOM 1481 O O . HIS A 1 180 ? 25.018 -13.910 28.206 1.00 40.72 180 HIS A O 1
ATOM 1487 N N . PRO A 1 181 ? 24.997 -12.655 30.079 1.00 43.72 181 PRO A N 1
ATOM 1488 C CA . PRO A 1 181 ? 26.402 -12.859 30.405 1.00 43.72 181 PRO A CA 1
ATOM 1489 C C . PRO A 1 181 ? 26.559 -14.242 31.048 1.00 43.72 181 PRO A C 1
ATOM 1491 O O . PRO A 1 181 ? 26.686 -14.391 32.259 1.00 43.72 181 PRO A O 1
ATOM 1494 N N . GLY A 1 182 ? 26.482 -15.276 30.219 1.00 42.28 182 GLY A N 1
ATOM 1495 C CA . GLY A 1 182 ? 26.778 -16.657 30.568 1.00 42.28 182 GLY A CA 1
ATOM 1496 C C . GLY A 1 182 ? 27.753 -17.181 29.531 1.00 42.28 182 GLY A C 1
ATOM 1497 O O . GLY A 1 182 ? 27.362 -17.453 28.400 1.00 42.28 182 GLY A O 1
ATOM 1498 N N . GLY A 1 183 ? 29.032 -17.230 29.899 1.00 46.75 183 GLY A N 1
ATOM 1499 C CA . GLY A 1 183 ? 30.126 -17.584 29.005 1.00 46.75 183 GLY A CA 1
ATOM 1500 C C . GLY A 1 183 ? 29.929 -18.945 28.346 1.00 46.75 183 GLY A C 1
ATOM 1501 O O . GLY A 1 183 ? 29.898 -19.972 29.020 1.00 46.75 183 GLY A O 1
ATOM 1502 N N . TYR A 1 184 ? 29.869 -18.943 27.019 1.00 42.25 184 TYR A N 1
ATOM 1503 C CA . TYR A 1 184 ? 30.221 -20.118 26.239 1.00 42.25 184 TYR A CA 1
ATOM 1504 C C . TYR A 1 184 ? 31.729 -20.079 25.968 1.00 42.25 184 TYR A C 1
ATOM 1506 O O . TYR A 1 184 ? 32.244 -19.028 25.574 1.00 42.25 184 TYR A O 1
ATOM 1514 N N . PRO A 1 185 ? 32.458 -21.189 26.163 1.00 43.50 185 PRO A N 1
ATOM 1515 C CA . PRO A 1 185 ? 33.827 -21.286 25.687 1.00 43.50 185 PRO A CA 1
ATOM 1516 C C . PRO A 1 185 ? 33.814 -21.206 24.156 1.00 43.50 185 PRO A C 1
ATOM 1518 O O . PRO A 1 185 ? 33.183 -22.022 23.484 1.00 43.50 185 PRO A O 1
ATOM 1521 N N . SER A 1 186 ? 34.488 -20.190 23.617 1.00 40.81 186 SER A N 1
ATOM 1522 C CA . SER A 1 186 ? 34.721 -20.050 22.180 1.00 40.81 186 SER A CA 1
ATOM 1523 C C . SER A 1 186 ? 35.430 -21.307 21.655 1.00 40.81 186 SER A C 1
ATOM 1525 O O . SER A 1 186 ? 36.474 -21.670 22.201 1.00 40.81 186 SER A O 1
ATOM 1527 N N . PRO A 1 187 ? 34.920 -21.974 20.603 1.00 44.00 187 PRO A N 1
ATOM 1528 C CA . PRO A 1 187 ? 35.620 -23.083 19.960 1.00 44.00 187 PRO A CA 1
ATOM 1529 C C . PRO A 1 187 ? 36.755 -22.605 19.039 1.00 44.00 187 PRO A C 1
ATOM 1531 O O . PRO A 1 187 ? 37.406 -23.426 18.396 1.00 44.00 187 PRO A O 1
ATOM 1534 N N . PHE A 1 188 ? 37.004 -21.295 18.962 1.00 41.72 188 PHE A N 1
ATOM 1535 C CA . PHE A 1 188 ? 38.081 -20.735 18.161 1.00 41.72 188 PHE A CA 1
ATOM 1536 C C . PHE A 1 188 ? 39.305 -20.470 19.045 1.00 41.72 188 PHE A C 1
ATOM 1538 O O . PHE A 1 188 ? 39.198 -19.670 19.980 1.00 41.72 188 PHE A O 1
ATOM 1545 N N . PRO A 1 189 ? 40.458 -21.117 18.784 1.00 44.88 189 PRO A N 1
ATOM 1546 C CA . PRO A 1 189 ? 41.707 -20.720 19.413 1.00 44.88 189 PRO A CA 1
ATOM 1547 C C . PRO A 1 189 ? 41.982 -19.261 19.049 1.00 44.88 189 PRO A C 1
ATOM 1549 O O . PRO A 1 189 ? 41.930 -18.885 17.879 1.00 44.88 189 PRO A O 1
ATOM 1552 N N . SER A 1 190 ? 42.217 -18.441 20.069 1.00 43.25 190 SER A N 1
ATOM 1553 C CA . SER A 1 190 ? 42.555 -17.031 19.935 1.00 43.25 190 SER A CA 1
ATOM 1554 C C . SER A 1 190 ? 43.806 -16.899 19.071 1.00 43.25 190 SER A C 1
ATOM 1556 O O . SER A 1 190 ? 44.911 -17.181 19.530 1.00 43.25 190 SER A O 1
ATOM 1558 N N . ASP A 1 191 ? 43.622 -16.507 17.816 1.00 44.91 191 ASP A N 1
ATOM 1559 C CA . ASP A 1 191 ? 44.710 -16.179 16.907 1.00 44.91 191 ASP A CA 1
ATOM 1560 C C . ASP A 1 191 ? 45.268 -14.800 17.320 1.00 44.91 191 ASP A C 1
ATOM 1562 O O . ASP A 1 191 ? 44.521 -13.812 17.318 1.00 44.91 191 ASP A O 1
ATOM 1566 N N . PRO A 1 192 ? 46.534 -14.694 17.764 1.00 42.72 192 PRO A N 1
ATOM 1567 C CA . PRO A 1 192 ? 47.109 -13.447 18.251 1.00 42.72 192 PRO A CA 1
ATOM 1568 C C . PRO A 1 192 ? 47.492 -12.557 17.062 1.00 42.72 192 PRO A C 1
ATOM 1570 O O . PRO A 1 192 ? 48.665 -12.437 16.713 1.00 42.72 192 PRO A O 1
ATOM 1573 N N . GLY A 1 193 ? 46.503 -11.945 16.410 1.00 43.44 193 GLY A N 1
ATOM 1574 C CA . GLY A 1 193 ? 46.778 -11.097 15.247 1.00 43.44 193 GLY A CA 1
ATOM 1575 C C . GLY A 1 193 ? 45.672 -10.164 14.763 1.00 43.44 193 GLY A C 1
ATOM 1576 O O . GLY A 1 193 ? 45.970 -9.297 13.945 1.00 43.44 193 GLY A O 1
ATOM 1577 N N . TYR A 1 194 ? 44.431 -10.275 15.245 1.00 39.03 194 TYR A N 1
ATOM 1578 C CA . TYR A 1 194 ? 43.359 -9.386 14.789 1.00 39.03 194 TYR A CA 1
ATOM 1579 C C . TYR A 1 194 ? 43.174 -8.184 15.726 1.00 39.03 194 TYR A C 1
ATOM 1581 O O . TYR A 1 194 ? 42.854 -8.380 16.900 1.00 39.03 194 TYR A O 1
ATOM 1589 N N . PRO A 1 195 ? 43.365 -6.940 15.244 1.00 41.22 195 PRO A N 1
ATOM 1590 C CA . PRO A 1 195 ? 43.025 -5.757 16.014 1.00 41.22 195 PRO A CA 1
ATOM 1591 C C . PRO A 1 195 ? 41.505 -5.665 16.189 1.00 41.22 195 PRO A C 1
ATOM 1593 O O . PRO A 1 195 ? 40.738 -5.723 15.229 1.00 41.22 195 PRO A O 1
ATOM 1596 N N . ASP A 1 196 ? 41.114 -5.528 17.450 1.00 39.97 196 ASP A N 1
ATOM 1597 C CA . ASP A 1 196 ? 39.772 -5.232 17.939 1.00 39.97 196 ASP A CA 1
ATOM 1598 C C . ASP A 1 196 ? 39.216 -3.975 17.231 1.00 39.97 196 ASP A C 1
ATOM 1600 O O . ASP A 1 196 ? 39.878 -2.928 17.269 1.00 39.97 196 ASP A O 1
ATOM 1604 N N . PRO A 1 197 ? 38.056 -4.023 16.543 1.00 42.50 197 PRO A N 1
ATOM 1605 C CA . PRO A 1 197 ? 37.445 -2.833 15.968 1.00 42.50 197 PRO A CA 1
ATOM 1606 C C . PRO A 1 197 ? 36.845 -1.984 17.092 1.00 42.50 197 PRO A C 1
ATOM 1608 O O . PRO A 1 197 ? 35.656 -2.038 17.407 1.00 42.50 197 PRO A O 1
ATOM 1611 N N . GLY A 1 198 ? 37.715 -1.186 17.705 1.00 36.06 198 GLY A N 1
ATOM 1612 C CA . GLY A 1 198 ? 37.365 -0.179 18.687 1.00 36.06 198 GLY A CA 1
ATOM 1613 C C . GLY A 1 198 ? 36.386 0.848 18.120 1.00 36.06 198 GLY A C 1
ATOM 1614 O O . GLY A 1 198 ? 36.619 1.459 17.081 1.00 36.06 198 GLY A O 1
ATOM 1615 N N . TYR A 1 199 ? 35.284 1.015 18.849 1.00 35.94 199 TYR A N 1
ATOM 1616 C CA . TYR A 1 199 ? 34.704 2.295 19.261 1.00 35.94 199 TYR A CA 1
ATOM 1617 C C . TYR A 1 199 ? 35.066 3.504 18.372 1.00 35.94 199 TYR A C 1
ATOM 1619 O O . TYR A 1 199 ? 36.119 4.115 18.543 1.00 35.94 199 TYR A O 1
ATOM 1627 N N . TYR A 1 200 ? 34.166 3.896 17.466 1.00 39.03 200 TYR A N 1
ATOM 1628 C CA . TYR A 1 200 ? 34.224 5.192 16.780 1.00 39.03 200 TYR A CA 1
ATOM 1629 C C . TYR A 1 200 ? 33.531 6.263 17.647 1.00 39.03 200 TYR A C 1
ATOM 1631 O O . TYR A 1 200 ? 32.307 6.223 17.785 1.00 39.03 200 TYR A O 1
ATOM 1639 N N . PRO A 1 201 ? 34.252 7.244 18.221 1.00 39.22 201 PRO A N 1
ATOM 1640 C CA . PRO A 1 201 ? 33.645 8.402 18.861 1.00 39.22 201 PRO A CA 1
ATOM 1641 C C . PRO A 1 201 ? 33.385 9.463 17.785 1.00 39.22 201 PRO A C 1
ATOM 1643 O O . PRO A 1 201 ? 34.332 10.041 17.253 1.00 39.22 201 PRO A O 1
ATOM 1646 N N . GLY A 1 202 ? 32.121 9.723 17.436 1.00 43.34 202 GLY A N 1
ATOM 1647 C CA . GLY A 1 202 ? 31.825 10.839 16.529 1.00 43.34 202 GLY A CA 1
ATOM 1648 C C . GLY A 1 202 ? 30.468 10.890 15.833 1.00 43.34 202 GLY A C 1
ATOM 1649 O O . GLY A 1 202 ? 30.229 11.870 15.135 1.00 43.34 202 GLY A O 1
ATOM 1650 N N . TYR A 1 203 ? 29.574 9.914 16.002 1.00 35.94 203 TYR A N 1
ATOM 1651 C CA . TYR A 1 203 ? 28.207 10.053 15.488 1.00 35.94 203 TYR A CA 1
ATOM 1652 C C . TYR A 1 203 ? 27.277 10.576 16.590 1.00 35.94 203 TYR A C 1
ATOM 1654 O O . TYR A 1 203 ? 27.114 9.887 17.597 1.00 35.94 203 TYR A O 1
ATOM 1662 N N . PRO A 1 204 ? 26.694 11.782 16.445 1.00 43.44 204 PRO A N 1
ATOM 1663 C CA . PRO A 1 204 ? 25.646 12.232 17.347 1.00 43.44 204 PRO A CA 1
ATOM 1664 C C . PRO A 1 204 ? 24.409 11.343 17.183 1.00 43.44 204 PRO A C 1
ATOM 1666 O O . PRO A 1 204 ? 23.979 11.051 16.066 1.00 43.44 204 PRO A O 1
ATOM 1669 N N . ASP A 1 205 ? 23.874 10.910 18.321 1.00 46.44 205 ASP A N 1
ATOM 1670 C CA . ASP A 1 205 ? 22.633 10.154 18.438 1.00 46.44 205 ASP A CA 1
ATOM 1671 C C . ASP A 1 205 ? 21.462 11.003 17.898 1.00 46.44 205 ASP A C 1
ATOM 1673 O O . ASP A 1 205 ? 21.220 12.100 18.413 1.00 46.44 205 ASP A O 1
ATOM 1677 N N . PRO A 1 206 ? 20.733 10.552 16.860 1.00 49.12 206 PRO A N 1
ATOM 1678 C CA . PRO A 1 206 ? 19.621 11.311 16.292 1.00 49.12 206 PRO A CA 1
ATOM 1679 C C . PRO A 1 206 ? 18.397 11.408 17.220 1.00 49.12 206 PRO A C 1
ATOM 1681 O O . PRO A 1 206 ? 17.429 12.078 16.859 1.00 49.12 206 PRO A O 1
ATOM 1684 N N . TYR A 1 207 ? 18.422 10.784 18.402 1.00 49.06 207 TYR A N 1
ATOM 1685 C CA . TYR A 1 207 ? 17.307 10.795 19.351 1.00 49.06 207 TYR A CA 1
ATOM 1686 C C . TYR A 1 207 ? 17.530 11.673 20.592 1.00 49.06 207 TYR A C 1
ATOM 1688 O O . TYR A 1 207 ? 16.631 11.769 21.428 1.00 49.06 207 TYR A O 1
ATOM 1696 N N . ASP A 1 208 ? 18.650 12.397 20.686 1.00 47.34 208 ASP A N 1
ATOM 1697 C CA . ASP A 1 208 ? 18.919 13.332 21.791 1.00 47.34 208 ASP A CA 1
ATOM 1698 C C . ASP A 1 208 ? 18.383 14.752 21.504 1.00 47.34 208 ASP A C 1
ATOM 1700 O O . ASP A 1 208 ? 19.101 15.751 21.499 1.00 47.34 208 ASP A O 1
ATOM 1704 N N . SER A 1 209 ? 17.087 14.848 21.195 1.00 51.66 209 SER A N 1
ATOM 1705 C CA . SER A 1 209 ? 16.370 16.125 21.070 1.00 51.66 209 SER A CA 1
ATOM 1706 C C . SER A 1 209 ? 15.262 16.201 22.113 1.00 51.66 209 SER A C 1
ATOM 1708 O O . SER A 1 209 ? 14.113 15.829 21.874 1.00 51.66 209 SER A O 1
ATOM 1710 N N . GLY A 1 210 ? 15.626 16.701 23.294 1.00 40.34 210 GLY A N 1
ATOM 1711 C CA . GLY A 1 210 ? 14.673 17.097 24.326 1.00 40.34 210 GLY A CA 1
ATOM 1712 C C . GLY A 1 210 ? 13.710 18.203 23.849 1.00 40.34 210 GLY A C 1
ATOM 1713 O O . GLY A 1 210 ? 14.001 18.943 22.905 1.00 40.34 210 GLY A O 1
ATOM 1714 N N . PRO A 1 211 ? 12.540 18.345 24.495 1.00 40.50 211 PRO A N 1
ATOM 1715 C CA . PRO A 1 211 ? 11.496 19.265 24.062 1.00 40.50 211 PRO A CA 1
ATOM 1716 C C . PRO A 1 211 ? 11.859 20.709 24.440 1.00 40.50 211 PRO A C 1
ATOM 1718 O O . PRO A 1 211 ? 11.779 21.084 25.608 1.00 40.50 211 PRO A O 1
ATOM 1721 N N . GLY A 1 212 ? 12.252 21.538 23.467 1.00 45.19 212 GLY A N 1
ATOM 1722 C CA . GLY A 1 212 ? 12.518 22.955 23.757 1.00 45.19 212 GLY A CA 1
ATOM 1723 C C . GLY A 1 212 ? 12.907 23.898 22.613 1.00 45.19 212 GLY A C 1
ATOM 1724 O O . GLY A 1 212 ? 13.252 25.038 22.901 1.00 45.19 212 GLY A O 1
ATOM 1725 N N . ALA A 1 213 ? 12.864 23.494 21.338 1.00 41.03 213 ALA A N 1
ATOM 1726 C CA . ALA A 1 213 ? 13.542 24.243 20.265 1.00 41.03 213 ALA A CA 1
ATOM 1727 C C . ALA A 1 213 ? 12.642 24.863 19.169 1.00 41.03 213 ALA A C 1
ATOM 1729 O O . ALA A 1 213 ? 13.125 25.097 18.065 1.00 41.03 213 ALA A O 1
ATOM 1730 N N . TYR A 1 214 ? 11.362 25.166 19.431 1.00 43.81 214 TYR A N 1
ATOM 1731 C CA . TYR A 1 214 ? 10.465 25.775 18.417 1.00 43.81 214 TYR A CA 1
ATOM 1732 C C . TYR A 1 214 ? 9.815 27.108 18.822 1.00 43.81 214 TYR A C 1
ATOM 1734 O O . TYR A 1 214 ? 8.735 27.447 18.352 1.00 43.81 214 TYR A O 1
ATOM 1742 N N . ALA A 1 215 ? 10.472 27.915 19.653 1.00 48.50 215 ALA A N 1
ATOM 1743 C CA . ALA A 1 215 ? 9.996 29.264 19.964 1.00 48.50 215 ALA A CA 1
ATOM 1744 C C . ALA A 1 215 ? 11.065 30.312 19.636 1.00 48.50 215 ALA A C 1
ATOM 1746 O O . ALA A 1 215 ? 11.793 30.717 20.533 1.00 48.50 215 ALA A O 1
ATOM 1747 N N . ALA A 1 216 ? 11.177 30.702 18.358 1.00 50.34 216 ALA A N 1
ATOM 1748 C CA . ALA A 1 216 ? 11.622 32.037 17.911 1.00 50.34 216 ALA A CA 1
ATOM 1749 C C . ALA A 1 216 ? 11.947 32.051 16.405 1.00 50.34 216 ALA A C 1
ATOM 1751 O O . ALA A 1 216 ? 13.124 31.998 16.063 1.00 50.34 216 ALA A O 1
ATOM 1752 N N . LYS A 1 217 ? 10.953 32.146 15.504 1.00 45.88 217 LYS A N 1
ATOM 1753 C CA . LYS A 1 217 ? 11.174 32.588 14.102 1.00 45.88 217 LYS A CA 1
ATOM 1754 C C . LYS A 1 217 ? 9.966 33.275 13.428 1.00 45.88 217 LYS A C 1
ATOM 1756 O O . LYS A 1 217 ? 9.880 33.245 12.212 1.00 45.88 217 LYS A O 1
ATOM 1761 N N . ASP A 1 218 ? 9.094 33.961 14.175 1.00 48.50 218 ASP A N 1
ATOM 1762 C CA . ASP A 1 218 ? 7.888 34.603 13.596 1.00 48.50 218 ASP A CA 1
ATOM 1763 C C . ASP A 1 218 ? 7.804 36.141 13.750 1.00 48.50 218 ASP A C 1
ATOM 1765 O O . ASP A 1 218 ? 6.716 36.705 13.681 1.00 48.50 218 ASP A O 1
ATOM 1769 N N . GLU A 1 219 ? 8.918 36.871 13.916 1.00 48.28 219 GLU A N 1
ATOM 1770 C CA . GLU A 1 219 ? 8.861 38.349 14.051 1.00 48.28 219 GLU A CA 1
ATOM 1771 C C . GLU A 1 219 ? 9.591 39.188 12.981 1.00 48.28 219 GLU A C 1
ATOM 1773 O O . GLU A 1 219 ? 9.584 40.415 13.077 1.00 48.28 219 GLU A O 1
ATOM 1778 N N . GLU A 1 220 ? 10.141 38.610 11.905 1.00 49.25 220 GLU A N 1
ATOM 1779 C CA . GLU A 1 220 ? 10.968 39.386 10.950 1.00 49.25 220 GLU A CA 1
ATOM 1780 C C . GLU A 1 220 ? 10.365 39.655 9.552 1.00 49.25 220 GLU A C 1
ATOM 1782 O O . GLU A 1 220 ? 11.076 40.095 8.654 1.00 49.25 220 GLU A O 1
ATOM 1787 N N . GLU A 1 221 ? 9.049 39.502 9.348 1.00 49.91 221 GLU A N 1
ATOM 1788 C CA . GLU A 1 221 ? 8.397 39.801 8.048 1.00 49.91 221 GLU A CA 1
ATOM 1789 C C . GLU A 1 221 ? 7.249 40.829 8.110 1.00 49.91 221 GLU A C 1
ATOM 1791 O O . GLU A 1 221 ? 6.283 40.765 7.352 1.00 49.91 221 GLU A O 1
ATOM 1796 N N . LYS A 1 222 ? 7.346 41.850 8.976 1.00 49.31 222 LYS A N 1
ATOM 1797 C CA . LYS A 1 222 ? 6.321 42.920 9.048 1.00 49.31 222 LYS A CA 1
ATOM 1798 C C . LYS A 1 222 ? 6.813 44.356 8.851 1.00 49.31 222 LYS A C 1
ATOM 1800 O O . LYS A 1 222 ? 6.167 45.296 9.309 1.00 49.31 222 LYS A O 1
ATOM 1805 N N . LYS A 1 223 ? 7.930 44.562 8.142 1.00 52.09 223 LYS A N 1
ATOM 1806 C CA . LYS A 1 223 ? 8.449 45.911 7.824 1.00 52.09 223 LYS A CA 1
ATOM 1807 C C . LYS A 1 223 ? 8.971 46.073 6.392 1.00 52.09 223 LYS A C 1
ATOM 1809 O O . LYS A 1 223 ? 10.097 46.512 6.200 1.00 52.09 223 LYS A O 1
ATOM 1814 N N . LYS A 1 224 ? 8.161 45.793 5.368 1.00 49.84 224 LYS A N 1
ATOM 1815 C CA . LYS A 1 224 ? 8.362 46.374 4.023 1.00 49.84 224 LYS A CA 1
ATOM 1816 C C . LYS A 1 224 ? 7.017 46.572 3.329 1.00 49.84 224 LYS A C 1
ATOM 1818 O O . LYS A 1 224 ? 6.510 45.660 2.692 1.00 49.84 224 LYS A O 1
ATOM 1823 N N . GLY A 1 225 ? 6.439 47.763 3.464 1.00 47.03 225 GLY A N 1
ATOM 1824 C CA . GLY A 1 225 ? 5.189 48.086 2.781 1.00 47.03 225 GLY A CA 1
ATOM 1825 C C . GLY A 1 225 ? 4.600 49.450 3.124 1.00 47.03 225 GLY A C 1
ATOM 1826 O O . GLY A 1 225 ? 3.415 49.519 3.406 1.00 47.03 225 GLY A O 1
ATOM 1827 N N . GLU A 1 226 ? 5.389 50.526 3.096 1.00 49.91 226 GLU A N 1
ATOM 1828 C CA . GLU A 1 226 ? 4.841 51.890 3.040 1.00 49.91 226 GLU A CA 1
ATOM 1829 C C . GLU A 1 226 ? 5.491 52.654 1.879 1.00 49.91 226 GLU A C 1
ATOM 1831 O O . GLU A 1 226 ? 6.672 52.996 1.912 1.00 49.91 226 GLU A O 1
ATOM 1836 N N . ASN A 1 227 ? 4.700 52.884 0.828 1.00 58.75 227 ASN A N 1
ATOM 1837 C CA . ASN A 1 227 ? 4.987 53.822 -0.254 1.00 58.75 227 ASN A CA 1
ATOM 1838 C C . ASN A 1 227 ? 4.362 55.182 0.102 1.00 58.75 227 ASN A C 1
ATOM 1840 O O . ASN A 1 227 ? 3.154 55.226 0.346 1.00 58.75 227 ASN A O 1
ATOM 1844 N N . PRO A 1 228 ? 5.105 56.300 0.064 1.00 60.81 228 PRO A N 1
ATOM 1845 C CA . PRO A 1 228 ? 4.510 57.624 0.156 1.00 60.81 228 PRO A CA 1
ATOM 1846 C C . PRO A 1 228 ? 4.061 58.115 -1.228 1.00 60.81 228 PRO A C 1
ATOM 1848 O O . PRO A 1 228 ? 4.867 58.296 -2.142 1.00 60.81 228 PRO A O 1
ATOM 1851 N N . SER A 1 229 ? 2.760 58.371 -1.360 1.00 59.00 229 SER A N 1
ATOM 1852 C CA . SER A 1 229 ? 2.186 59.132 -2.471 1.00 59.00 229 SER A CA 1
ATOM 1853 C C . SER A 1 229 ? 2.517 60.614 -2.272 1.00 59.00 229 SER A C 1
ATOM 1855 O O . SER A 1 229 ? 2.123 61.207 -1.269 1.00 59.00 229 SER A O 1
ATOM 1857 N N . LYS A 1 230 ? 3.262 61.208 -3.207 1.00 57.03 230 LYS A N 1
ATOM 1858 C CA . LYS A 1 230 ? 3.481 62.658 -3.276 1.00 57.03 230 LYS A CA 1
ATOM 1859 C C . LYS A 1 230 ? 2.325 63.317 -4.029 1.00 57.03 230 LYS A C 1
ATOM 1861 O O . LYS A 1 230 ? 1.947 62.838 -5.098 1.00 57.03 230 LYS A O 1
ATOM 1866 N N . GLY A 1 231 ? 1.797 64.389 -3.442 1.00 62.72 231 GLY A N 1
ATOM 1867 C CA . GLY A 1 231 ? 1.182 65.501 -4.170 1.00 62.72 231 GLY A CA 1
ATOM 1868 C C . GLY A 1 231 ? 2.225 66.537 -4.569 1.00 62.72 231 GLY A C 1
ATOM 1869 O O . GLY A 1 231 ? 3.405 66.369 -4.175 1.00 62.72 231 GLY A O 1
#

pLDDT: mean 72.01, std 23.54, range [35.94, 98.25]

Radius of gyration: 25.55 Å; chains: 1; bounding box: 66×91×58 Å

Sequence (231 aa):
MEEATLKWLIDGMMDDKMYYNPRRILDKLVRTEEAEIRLYHELAKGAPADCLRRIIEHMAHREKEGLEQLKMLYHHFPSYHGAAENVQEATEAISVYGDWSEGVRKARDIEVCQCYWLCHLAMYAPDPHVYAMILKLAQEEIQQAMFWNYVYCACTKRAPYPGPWDPHPGYPDKYPRPGHPGGYPSPFPSDPGYPDPGYYPGYPDPYDSGPGAYAAKDEEEKKKGENPSKG

Foldseek 3Di:
DVVVVLCCLVVVVPPPPDPDLLVVLLVVLLLLLVLLLVLLQLLLVVPPDVVVSVVSPVVSVVSVVLNVLSVVCCVQRDDDPDPPPPPVDPPPHPDNDPDSLVSLVVSLSSLVSLLVSLVVSLVVGPDPVSNVSSVVSSVVSVVSSQVSLVVSCVVVVHPRDDDVQDDDPPDPPPDDRPPDPDDDPDPDDDDPPDDDPDDDPDDDDPPPDDPDPPPDDPDPPDPDDDDDDDD